Protein AF-0000000065972929 (afdb_homodimer)

Nearest PDB structures (foldseek):
  2orw-assembly1_B-2  TM=9.946E-01  e=1.375E-33  Thermotoga maritima
  2orw-assembly1_A-2  TM=9.968E-01  e=3.233E-33  Thermotoga maritima
  2qq0-assembly1_B-2  TM=9.928E-01  e=6.328E-33  Thermotoga maritima
  2qq0-assembly1_A-2  TM=9.884E-01  e=3.290E-32  Thermotoga maritima
  2ja1-assembly1_A  TM=9.148E-01  e=8.211E-18  Bacillus cereus

Sequence (368 aa):
MSGKLTVITGPMYSGKTTELLSFVEIYKLGKKKVAVFKPKIDSRYHSTMIVSHSGNGVEAHVIERPEEMRKYIEEDTRGVFIDEVQFFNPSLFEVVKDLLDRGIDVFCAGLDLTHKQNPFETTALLLSLADTVIKKKAVCHRCGEYNATLTLKVAGGEEEIDVGGQEKYIAVCRDCYNTLKKRVMSGKLTVITGPMYSGKTTELLSFVEIYKLGKKKVAVFKPKIDSRYHSTMIVSHSGNGVEAHVIERPEEMRKYIEEDTRGVFIDEVQFFNPSLFEVVKDLLDRGIDVFCAGLDLTHKQNPFETTALLLSLADTVIKKKAVCHRCGEYNATLTLKVAGGEEEIDVGGQEKYIAVCRDCYNTLKKRV

pLDDT: mean 91.62, std 12.17, range [46.47, 98.94]

Secondary structure (DSSP, 8-state):
----EEEEEESTTS-HHHHHHHHHHHHHHTT-EEEEEEE--TTS---SEEE-TTS-EEE-EEESSGGGGGGG--TTEEEEEE--GGGS-TTHHHHHHHHHHTT-EEEEEEESB-TTSPBPHHHHHHHHH-SEEEE--B--TTT--S-B-EEEE-SS-S-S-----TTTEEEE-HHHHHHHHHH-/----EEEEEESTTSSHHHHHHHHHHHHHHTT-EEEEEEE--TTS---SEEE-TTS-EEE-EEESSGGGGGGG--TTEEEEEE--GGGS-TTHHHHHHHHHHTT-EEEEEEESB-TTSPBPHHHHHHHHH-SEEEE--B--TTT--S-B-EEEE-SS-S-S-----TTTEEEE-HHHHHHHHHH-

Solvent-accessible surface area (backbone atoms only — not comparable to full-atom values): 19437 Å² total; per-residue (Å²): 114,51,30,51,37,37,34,31,30,27,26,60,82,26,50,43,64,44,55,52,49,51,52,52,50,52,39,48,74,68,69,43,44,67,45,38,35,32,55,64,54,90,89,49,82,80,60,48,52,48,57,30,93,85,64,61,58,45,74,26,49,71,36,76,52,62,74,59,51,61,81,68,58,57,92,72,44,44,35,39,37,34,41,51,40,45,74,36,58,59,65,37,51,58,51,50,53,52,40,21,70,73,34,20,28,36,39,37,19,26,41,21,51,34,54,84,69,42,60,25,64,31,32,19,48,44,58,34,69,31,63,38,68,46,68,36,50,14,55,10,72,80,82,64,46,83,58,5,62,36,30,39,69,78,46,81,78,87,62,76,83,67,94,73,52,75,82,26,36,45,24,22,22,65,55,56,44,59,56,50,52,73,69,100,115,53,31,51,36,37,34,31,29,26,24,62,84,27,49,44,65,42,54,51,49,52,52,53,49,55,38,48,76,68,70,42,42,68,44,39,36,32,56,65,55,92,87,50,82,80,60,46,51,48,58,28,94,84,66,61,62,45,75,27,49,71,37,74,53,62,74,61,52,63,81,69,57,57,92,73,42,43,36,39,36,34,42,50,40,43,74,36,57,59,65,37,52,59,50,51,53,51,40,20,70,70,33,21,27,37,38,37,18,27,42,20,51,34,55,84,70,44,61,27,65,32,31,19,50,42,58,34,70,32,63,38,66,45,67,36,50,12,56,10,73,80,83,63,46,83,59,5,61,36,32,40,69,77,45,80,78,86,62,76,81,66,93,73,52,74,83,26,38,45,25,22,22,66,56,57,44,60,56,51,55,73,71,100

Organism: Thermotoga maritima (strain ATCC 43589 / DSM 3109 / JCM 10099 / NBRC 100826 / MSB8) (NCBI:txid243274)

Foldseek 3Di:
DFAAEEEEEFDPPQQLLVVLVVVVVVCVVVVAAEAEEEEDDPPDDPQLWSAGPVGDTDGHHYYHALVCVVVVADLRHAEYEYEAQLNYDLCNLVSVVVNRRSNHYYYYYHYQAFLVRHGRNSSVSSVVVHPHYHYTFHQAPPPRDRAFGHKHFDDDDPDRDDDDDPVTITTHHPVVSVVVVVVD/DFAAEEEEEFDPPQQLLVVLVVVVVVCVVVVAAEAEEEEDDPPDDPQLWSAGPVGDTDGHHYYHALVCVVVVDDLRHAEYEYEAQLNYDLCNLVVVVVNRRSNHYYYYYHYQAFLVRHGRNSSVSSVVVHPHYHYTFHQAPPPRDRAFGHKHFDDDDPDRDDDDDPVTITTHHPVVSVVVVVVD

Structure (mmCIF, N/CA/C/O backbone):
data_AF-0000000065972929-model_v1
#
loop_
_entity.id
_entity.type
_entity.pdbx_description
1 polymer 'Thymidine kinase'
#
loop_
_atom_site.group_PDB
_atom_site.id
_atom_site.type_symbol
_atom_site.label_atom_id
_atom_site.label_alt_id
_atom_site.label_comp_id
_atom_site.label_asym_id
_atom_site.label_entity_id
_atom_site.label_seq_id
_atom_site.pdbx_PDB_ins_code
_atom_site.Cartn_x
_atom_site.Cartn_y
_atom_site.Cartn_z
_atom_site.occupancy
_atom_site.B_iso_or_equiv
_atom_site.auth_seq_id
_atom_site.auth_comp_id
_atom_site.auth_asym_id
_atom_site.auth_atom_id
_atom_site.pdbx_PDB_model_num
ATOM 1 N N . MET A 1 1 ? 10.656 17.891 13.367 1 88.25 1 MET A N 1
ATOM 2 C CA . MET A 1 1 ? 10.461 16.453 13.141 1 88.25 1 MET A CA 1
ATOM 3 C C . MET A 1 1 ? 9.258 16.203 12.242 1 88.25 1 MET A C 1
ATOM 5 O O . MET A 1 1 ? 8.195 16.781 12.445 1 88.25 1 MET A O 1
ATOM 9 N N . SER A 1 2 ? 9.422 15.484 11.188 1 95.31 2 SER A N 1
ATOM 10 C CA . SER A 1 2 ? 8.367 15.211 10.211 1 95.31 2 SER A CA 1
ATOM 11 C C . SER A 1 2 ? 7.312 14.273 10.789 1 95.31 2 SER A C 1
ATOM 13 O O . SER A 1 2 ? 7.57 13.562 11.766 1 95.31 2 SER A O 1
ATOM 15 N N . GLY A 1 3 ? 6.098 14.414 10.336 1 97.81 3 GLY A N 1
ATOM 16 C CA . GLY A 1 3 ? 5.027 13.516 10.742 1 97.81 3 GLY A CA 1
ATOM 17 C C . GLY A 1 3 ? 5.137 12.141 10.117 1 97.81 3 GLY A C 1
ATOM 18 O O . GLY A 1 3 ? 6.016 11.891 9.289 1 97.81 3 GLY A O 1
ATOM 19 N N . LYS A 1 4 ? 4.262 11.25 10.641 1 98.25 4 LYS A N 1
ATOM 20 C CA . LYS A 1 4 ? 4.184 9.898 10.102 1 98.25 4 LYS A CA 1
ATOM 21 C C . LYS A 1 4 ? 2.801 9.609 9.523 1 98.25 4 LYS A C 1
ATOM 23 O O . LYS A 1 4 ? 1.795 10.109 10.031 1 98.25 4 LYS A O 1
ATOM 28 N N . LEU A 1 5 ? 2.836 8.805 8.477 1 98.81 5 LEU A N 1
ATOM 29 C CA . LEU A 1 5 ? 1.59 8.414 7.82 1 98.81 5 LEU A CA 1
ATOM 30 C C . LEU A 1 5 ? 1.244 6.965 8.125 1 98.81 5 LEU A C 1
ATOM 32 O O . LEU A 1 5 ? 2.051 6.062 7.875 1 98.81 5 LEU A O 1
ATOM 36 N N . THR A 1 6 ? 0.093 6.746 8.672 1 98.88 6 THR A N 1
ATOM 37 C CA . THR A 1 6 ? -0.504 5.426 8.82 1 98.88 6 THR A CA 1
ATOM 38 C C . THR A 1 6 ? -1.731 5.281 7.93 1 98.88 6 THR A C 1
ATOM 40 O O . THR A 1 6 ? -2.637 6.117 7.969 1 98.88 6 THR A O 1
ATOM 43 N N . VAL A 1 7 ? -1.739 4.25 7.102 1 98.94 7 VAL A N 1
ATOM 44 C CA . VAL A 1 7 ? -2.891 3.996 6.242 1 98.94 7 VAL A CA 1
ATOM 45 C C . VAL A 1 7 ? -3.559 2.684 6.645 1 98.94 7 VAL A C 1
ATOM 47 O O . VAL A 1 7 ? -2.912 1.633 6.676 1 98.94 7 VAL A O 1
ATOM 50 N N . ILE A 1 8 ? -4.82 2.766 6.996 1 98.81 8 ILE A N 1
ATOM 51 C CA . ILE A 1 8 ? -5.676 1.634 7.336 1 98.81 8 ILE A CA 1
ATOM 52 C C . ILE A 1 8 ? -6.57 1.29 6.148 1 98.81 8 ILE A C 1
ATOM 54 O O . ILE A 1 8 ? -7.379 2.115 5.715 1 98.81 8 ILE A O 1
ATOM 58 N N . THR A 1 9 ? -6.395 0.102 5.621 1 98.75 9 THR A N 1
ATOM 59 C CA . THR A 1 9 ? -7.16 -0.214 4.422 1 98.75 9 THR A CA 1
ATOM 60 C C . THR A 1 9 ? -7.695 -1.643 4.48 1 98.75 9 THR A C 1
ATOM 62 O O . THR A 1 9 ? -7.336 -2.408 5.379 1 98.75 9 THR A O 1
ATOM 65 N N . GLY A 1 10 ? -8.633 -1.975 3.594 1 98.38 10 GLY A N 1
ATOM 66 C CA . GLY A 1 10 ? -9.32 -3.252 3.525 1 98.38 10 GLY A CA 1
ATOM 67 C C . GLY A 1 10 ? -10.703 -3.148 2.908 1 98.38 10 GLY A C 1
ATOM 68 O O . GLY A 1 10 ? -11.102 -2.084 2.428 1 98.38 10 GLY A O 1
ATOM 69 N N . PRO A 1 11 ? -11.375 -4.285 2.879 1 98.19 11 PRO A N 1
ATOM 70 C CA . PRO A 1 11 ? -12.727 -4.293 2.301 1 98.19 11 PRO A CA 1
ATOM 71 C C . PRO A 1 11 ? -13.758 -3.615 3.201 1 98.19 11 PRO A C 1
ATOM 73 O O . PRO A 1 11 ? -13.43 -3.201 4.316 1 98.19 11 PRO A O 1
ATOM 76 N N . MET A 1 12 ? -14.953 -3.461 2.627 1 95 12 MET A N 1
ATOM 77 C CA . MET A 1 12 ? -16.062 -3.012 3.471 1 95 12 MET A CA 1
ATOM 78 C C . MET A 1 12 ? -16.266 -3.953 4.652 1 95 12 MET A C 1
ATOM 80 O O . MET A 1 12 ? -15.969 -5.145 4.559 1 95 12 MET A O 1
ATOM 84 N N . TYR A 1 13 ? -16.672 -3.33 5.816 1 94.81 13 TYR A N 1
ATOM 85 C CA . TYR A 1 13 ? -17.062 -4.055 7.023 1 94.81 13 TYR A CA 1
ATOM 86 C C . TYR A 1 13 ? -15.836 -4.609 7.742 1 94.81 13 TYR A C 1
ATOM 88 O O . TYR A 1 13 ? -15.953 -5.512 8.578 1 94.81 13 TYR A O 1
ATOM 96 N N . SER A 1 14 ? -14.672 -4.125 7.438 1 97.19 14 SER A N 1
ATOM 97 C CA . SER A 1 14 ? -13.445 -4.641 8.047 1 97.19 14 SER A CA 1
ATOM 98 C C . SER A 1 14 ? -13.055 -3.826 9.273 1 97.19 14 SER A C 1
ATOM 100 O O . SER A 1 14 ? -12.023 -4.098 9.898 1 97.19 14 SER A O 1
ATOM 102 N N . GLY A 1 15 ? -13.789 -2.773 9.625 1 94.25 15 GLY A N 1
ATOM 103 C CA . GLY A 1 15 ? -13.531 -2.012 10.836 1 94.25 15 GLY A CA 1
ATOM 104 C C . GLY A 1 15 ? -12.508 -0.905 10.641 1 94.25 15 GLY A C 1
ATOM 105 O O . GLY A 1 15 ? -11.875 -0.465 11.602 1 94.25 15 GLY A O 1
ATOM 106 N N . LYS A 1 16 ? -12.297 -0.434 9.453 1 95 16 LYS A N 1
ATOM 107 C CA . LYS A 1 16 ? -11.328 0.621 9.164 1 95 16 LYS A CA 1
ATOM 108 C C . LYS A 1 16 ? -11.648 1.895 9.938 1 95 16 LYS A C 1
ATOM 110 O O . LYS A 1 16 ? -10.773 2.482 10.57 1 95 16 LYS A O 1
ATOM 115 N N . THR A 1 17 ? -12.953 2.285 9.852 1 92.25 17 THR A N 1
ATOM 116 C CA . THR A 1 17 ? -13.367 3.51 10.523 1 92.25 17 THR A CA 1
ATOM 117 C C . THR A 1 17 ? -13.211 3.377 12.039 1 92.25 17 THR A C 1
ATOM 119 O O . THR A 1 17 ? -12.727 4.297 12.703 1 92.25 17 THR A O 1
ATOM 122 N N . THR A 1 18 ? -13.523 2.232 12.578 1 92.25 18 THR A N 1
ATOM 123 C CA . THR A 1 18 ? -13.383 1.984 14.008 1 92.25 18 THR A CA 1
ATOM 124 C C . THR A 1 18 ? -11.922 2.1 14.438 1 92.25 18 THR A C 1
ATOM 126 O O . THR A 1 18 ? -11.617 2.719 15.453 1 92.25 18 THR A O 1
ATOM 129 N N . GLU A 1 19 ? -11.047 1.514 13.625 1 95.12 19 GLU A N 1
ATOM 130 C CA . GLU A 1 19 ? -9.625 1.593 13.922 1 95.12 19 GLU A CA 1
ATOM 131 C C . GLU A 1 19 ? -9.125 3.033 13.852 1 95.12 19 GLU A C 1
ATOM 133 O O . GLU A 1 19 ? -8.352 3.469 14.711 1 95.12 19 GLU A O 1
ATOM 138 N N . LEU A 1 20 ? -9.578 3.746 12.867 1 96.19 20 LEU A N 1
ATOM 139 C CA . LEU A 1 20 ? -9.219 5.152 12.742 1 96.19 20 LEU A CA 1
ATOM 140 C C . LEU A 1 20 ? -9.641 5.938 13.977 1 96.19 20 LEU A C 1
ATOM 142 O O . LEU A 1 20 ? -8.852 6.719 14.523 1 96.19 20 LEU A O 1
ATOM 146 N N . LEU A 1 21 ? -10.828 5.711 14.461 1 93.5 21 LEU A N 1
ATOM 147 C CA . LEU A 1 21 ? -11.383 6.426 15.602 1 93.5 21 LEU A CA 1
ATOM 148 C C . LEU A 1 21 ? -10.625 6.09 16.875 1 93.5 21 LEU A C 1
ATOM 150 O O . LEU A 1 21 ? -10.469 6.938 17.766 1 93.5 21 LEU A O 1
ATOM 154 N N . SER A 1 22 ? -10.133 4.867 16.938 1 95.38 22 SER A N 1
ATOM 155 C CA . SER A 1 22 ? -9.336 4.5 18.109 1 95.38 22 SER A CA 1
ATOM 156 C C . SER A 1 22 ? -8.07 5.348 18.203 1 95.38 22 SER A C 1
ATOM 158 O O . SER A 1 22 ? -7.641 5.715 19.297 1 95.38 22 SER A O 1
ATOM 160 N N . PHE A 1 23 ? -7.488 5.656 17.062 1 96.69 23 PHE A N 1
ATOM 161 C CA . PHE A 1 23 ? -6.316 6.523 17.062 1 96.69 23 PHE A CA 1
ATOM 162 C C . PHE A 1 23 ? -6.691 7.949 17.453 1 96.69 23 PHE A C 1
ATOM 164 O O . PHE A 1 23 ? -5.945 8.625 18.172 1 96.69 23 PHE A O 1
ATOM 171 N N . VAL A 1 24 ? -7.863 8.398 16.984 1 94.75 24 VAL A N 1
ATOM 172 C CA . VAL A 1 24 ? -8.328 9.719 17.375 1 94.75 24 VAL A CA 1
ATOM 173 C C . VAL A 1 24 ? -8.438 9.805 18.906 1 94.75 24 VAL A C 1
ATOM 175 O O . VAL A 1 24 ? -7.98 10.773 19.516 1 94.75 24 VAL A O 1
ATOM 178 N N . GLU A 1 25 ? -8.945 8.789 19.469 1 93 25 GLU A N 1
ATOM 179 C CA . GLU A 1 25 ? -9.141 8.75 20.906 1 93 25 GLU A CA 1
ATOM 180 C C . GLU A 1 25 ? -7.809 8.805 21.656 1 93 25 GLU A C 1
ATOM 182 O O . GLU A 1 25 ? -7.68 9.516 22.656 1 93 25 GLU A O 1
ATOM 187 N N . ILE A 1 26 ? -6.875 8.102 21.203 1 95.44 26 ILE A N 1
ATOM 188 C CA . ILE A 1 26 ? -5.566 8.047 21.844 1 95.44 26 ILE A CA 1
ATOM 189 C C . ILE A 1 26 ? -4.914 9.43 21.797 1 95.44 26 ILE A C 1
ATOM 191 O O . ILE A 1 26 ? -4.309 9.875 22.781 1 95.44 26 ILE A O 1
ATOM 195 N N . TYR A 1 27 ? -5.066 10.109 20.688 1 95.56 27 TYR A N 1
ATOM 196 C CA . TYR A 1 27 ? -4.492 11.445 20.562 1 95.56 27 TYR A CA 1
ATOM 197 C C . TYR A 1 27 ? -5.195 12.438 21.484 1 95.56 27 TYR A C 1
ATOM 199 O O . TYR A 1 27 ? -4.543 13.266 22.109 1 95.56 27 TYR A O 1
ATOM 207 N N . LYS A 1 28 ? -6.438 12.336 21.578 1 91.25 28 LYS A N 1
ATOM 208 C CA . LYS A 1 28 ? -7.199 13.211 22.469 1 91.25 28 LYS A CA 1
ATOM 209 C C . LYS A 1 28 ? -6.848 12.953 23.938 1 91.25 28 LYS A C 1
ATOM 211 O O . LYS A 1 28 ? -6.719 13.891 24.719 1 91.25 28 LYS A O 1
ATOM 216 N N . LEU A 1 29 ? -6.672 11.672 24.281 1 93.69 29 LEU A N 1
ATOM 217 C CA . LEU A 1 29 ? -6.25 11.312 25.641 1 93.69 29 LEU A CA 1
ATOM 218 C C . LEU A 1 29 ? -4.898 11.938 25.969 1 93.69 29 LEU A C 1
ATOM 220 O O . LEU A 1 29 ? -4.641 12.305 27.109 1 93.69 29 LEU A O 1
ATOM 224 N N . GLY A 1 30 ? -4.121 12.086 24.984 1 95.19 30 GLY A N 1
ATOM 225 C CA . GLY A 1 30 ? -2.82 12.719 25.141 1 95.19 30 GLY A CA 1
ATOM 226 C C . GLY A 1 30 ? -2.881 14.234 25.047 1 95.19 30 GLY A C 1
ATOM 227 O O . GLY A 1 30 ? -1.845 14.898 25 1 95.19 30 GLY A O 1
ATOM 228 N N . LYS A 1 31 ? -4.074 14.758 24.891 1 94.44 31 LYS A N 1
ATOM 229 C CA . LYS A 1 31 ? -4.332 16.188 24.844 1 94.44 31 LYS A CA 1
ATOM 230 C C . LYS A 1 31 ? -3.707 16.812 23.609 1 94.44 31 LYS A C 1
ATOM 232 O O . LYS A 1 31 ? -3.195 17.938 23.656 1 94.44 31 LYS A O 1
ATOM 237 N N . LYS A 1 32 ? -3.637 16.047 22.562 1 95.44 32 LYS A N 1
ATOM 238 C CA . LYS A 1 32 ? -3.17 16.562 21.281 1 95.44 32 LYS A CA 1
ATOM 239 C C . LYS A 1 32 ? -4.332 17.125 20.453 1 95.44 32 LYS A C 1
ATOM 241 O O . LYS A 1 32 ? -5.41 16.531 20.422 1 95.44 32 LYS A O 1
ATOM 246 N N . LYS A 1 33 ? -4.078 18.266 19.906 1 95.19 33 LYS A N 1
ATOM 247 C CA . LYS A 1 33 ? -5.078 18.812 18.984 1 95.19 33 LYS A CA 1
ATOM 248 C C . LYS A 1 33 ? -5.148 18 17.703 1 95.19 33 LYS A C 1
ATOM 250 O O . LYS A 1 33 ? -4.121 17.703 17.094 1 95.19 33 LYS A O 1
ATOM 255 N N . VAL A 1 34 ? -6.434 17.641 17.297 1 96.38 34 VAL A N 1
ATOM 256 C CA . VAL A 1 34 ? -6.594 16.797 16.125 1 96.38 34 VAL A CA 1
ATOM 257 C C . VAL A 1 34 ? -7.656 17.406 15.203 1 96.38 34 VAL A C 1
ATOM 259 O O . VAL A 1 34 ? -8.469 18.219 15.633 1 96.38 34 VAL A O 1
ATOM 262 N N . ALA A 1 35 ? -7.605 17.109 13.922 1 95.94 35 ALA A N 1
ATOM 263 C CA . ALA A 1 35 ? -8.633 17.391 12.93 1 95.94 35 ALA A CA 1
ATOM 264 C C . ALA A 1 35 ? -9.047 16.125 12.188 1 95.94 35 ALA A C 1
ATOM 266 O O . ALA A 1 35 ? -8.195 15.32 11.797 1 95.94 35 ALA A O 1
ATOM 267 N N . VAL A 1 36 ? -10.359 15.945 12.055 1 95.75 36 VAL A N 1
ATOM 268 C CA . VAL A 1 36 ? -10.906 14.758 11.414 1 95.75 36 VAL A CA 1
ATOM 269 C C . VAL A 1 36 ? -11.695 15.156 10.164 1 95.75 36 VAL A C 1
ATOM 271 O O . VAL A 1 36 ? -12.477 16.109 10.195 1 95.75 36 VAL A O 1
ATOM 274 N N . PHE A 1 37 ? -11.438 14.391 9.055 1 95.69 37 PHE A N 1
ATOM 275 C CA . PHE A 1 37 ? -12.055 14.758 7.785 1 95.69 37 PHE A CA 1
ATOM 276 C C . PHE A 1 37 ? -12.727 13.555 7.137 1 95.69 37 PHE A C 1
ATOM 278 O O . PHE A 1 37 ? -12.281 12.414 7.328 1 95.69 37 PHE A O 1
ATOM 285 N N . LYS A 1 38 ? -13.727 13.805 6.344 1 94.19 38 LYS A N 1
ATOM 286 C CA . LYS A 1 38 ? -14.352 12.844 5.438 1 94.19 38 LYS A CA 1
ATOM 287 C C . LYS A 1 38 ? -14.852 13.531 4.172 1 94.19 38 LYS A C 1
ATOM 289 O O . LYS A 1 38 ? -15.125 14.734 4.176 1 94.19 38 LYS A O 1
ATOM 294 N N . PRO A 1 39 ? -14.906 12.812 3.062 1 94.25 39 PRO A N 1
ATOM 295 C CA . PRO A 1 39 ? -15.344 13.438 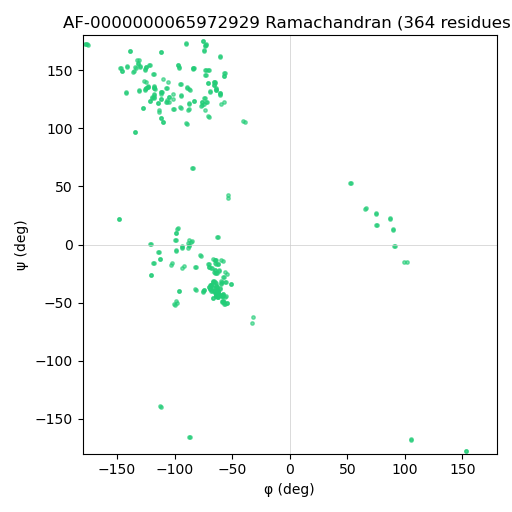1.812 1 94.25 39 PRO A CA 1
ATOM 296 C C . PRO A 1 39 ? -16.844 13.719 1.781 1 94.25 39 PRO A C 1
ATOM 298 O O . PRO A 1 39 ? -17.625 13.016 2.436 1 94.25 39 PRO A O 1
ATOM 301 N N . LYS A 1 40 ? -17.188 14.773 1.044 1 89 40 LYS A N 1
ATOM 302 C CA . LYS A 1 40 ? -18.578 15 0.715 1 89 40 LYS A CA 1
ATOM 303 C C . LYS A 1 40 ? -19.094 13.969 -0.284 1 89 40 LYS A C 1
ATOM 305 O O . LYS A 1 40 ? -18.562 13.852 -1.392 1 89 40 LYS A O 1
ATOM 310 N N . ILE A 1 41 ? -19.938 13.141 0.243 1 82.12 41 ILE A N 1
ATOM 311 C CA . ILE A 1 41 ? -20.484 12.109 -0.631 1 82.12 41 ILE A CA 1
ATOM 312 C C . ILE A 1 41 ? -21.984 12.344 -0.839 1 82.12 41 ILE A C 1
ATOM 314 O O . ILE A 1 41 ? -22.688 12.727 0.095 1 82.12 41 ILE A O 1
ATOM 318 N N . ASP A 1 42 ? -22.516 12.656 -2.084 1 62.34 42 ASP A N 1
ATOM 319 C CA . ASP A 1 42 ? -23.875 13.055 -2.459 1 62.34 42 ASP A CA 1
ATOM 320 C C . ASP A 1 42 ? -24.906 12.391 -1.559 1 62.34 42 ASP A C 1
ATOM 322 O O . ASP A 1 42 ? -25.875 13.031 -1.131 1 62.34 42 ASP A O 1
ATOM 326 N N . SER A 1 43 ? -25.172 11.094 -1.532 1 54.25 43 SER A N 1
ATOM 327 C CA . SER A 1 43 ? -26.391 10.461 -1.048 1 54.25 43 SER A CA 1
ATOM 328 C C . SER A 1 43 ? -26.312 10.164 0.445 1 54.25 43 SER A C 1
ATOM 330 O O . SER A 1 43 ? -27.203 9.547 1.014 1 54.25 43 SER A O 1
ATOM 332 N N . ARG A 1 44 ? -25.203 10.453 1.021 1 53.03 44 ARG A N 1
ATOM 333 C CA . ARG A 1 44 ? -25.203 10.094 2.436 1 53.03 44 ARG A CA 1
ATOM 334 C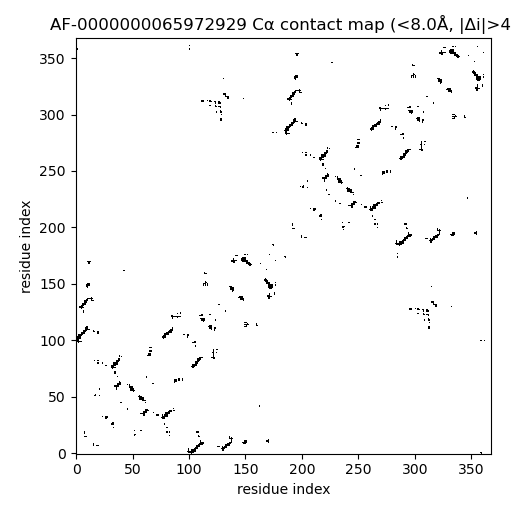 C . ARG A 1 44 ? -25.438 11.328 3.311 1 53.03 44 ARG A C 1
ATOM 336 O O . ARG A 1 44 ? -25.125 12.445 2.904 1 53.03 44 ARG A O 1
ATOM 343 N N . TYR A 1 45 ? -26.406 11.148 4.203 1 51.03 45 TYR A N 1
ATOM 344 C CA . TYR A 1 45 ? -26.641 12.148 5.234 1 51.03 45 TYR A CA 1
ATOM 345 C C . TYR A 1 45 ? -25.328 12.695 5.785 1 51.03 45 TYR A C 1
ATOM 347 O O . TYR A 1 45 ? -24.391 11.938 6.02 1 51.03 45 TYR A O 1
ATOM 355 N N . HIS A 1 46 ? -25.031 13.914 5.391 1 54.06 46 HIS A N 1
ATOM 356 C CA . HIS A 1 46 ? -23.844 14.695 5.707 1 54.06 46 HIS A CA 1
ATOM 357 C C . HIS A 1 46 ? -23.625 14.773 7.215 1 54.06 46 HIS A C 1
ATOM 359 O O . HIS A 1 46 ? -23.938 15.789 7.84 1 54.06 46 HIS A O 1
ATOM 365 N N . SER A 1 47 ? -23.875 13.664 7.848 1 57.97 47 SER A N 1
ATOM 366 C CA . SER A 1 47 ? -23.547 13.82 9.258 1 57.97 47 SER A CA 1
ATOM 367 C C . SER A 1 47 ? -22.078 14.18 9.453 1 57.97 47 SER A C 1
ATOM 369 O O . SER A 1 47 ? -21.219 13.703 8.703 1 57.97 47 SER A O 1
ATOM 371 N N . THR A 1 48 ? -21.859 15.32 10.086 1 62.97 48 THR A N 1
ATOM 372 C CA . THR A 1 48 ? -20.562 15.836 10.484 1 62.97 48 THR A CA 1
ATOM 373 C C . THR A 1 48 ? -19.891 14.906 11.484 1 62.97 48 THR A C 1
ATOM 375 O O . THR A 1 48 ? -18.906 15.281 12.125 1 62.97 48 THR A O 1
ATOM 378 N N . MET A 1 49 ? -20.609 13.711 11.68 1 65.94 49 MET A N 1
ATOM 379 C CA . MET A 1 49 ? -20.016 12.852 12.695 1 65.94 49 MET A CA 1
ATOM 380 C C . MET A 1 49 ? -19.438 11.586 12.062 1 65.94 49 MET A C 1
ATOM 382 O O . MET A 1 49 ? -20.016 11.047 11.109 1 65.94 49 MET A O 1
ATOM 386 N N . ILE A 1 50 ? -18.297 11.383 12.414 1 69.25 50 ILE A N 1
ATOM 387 C C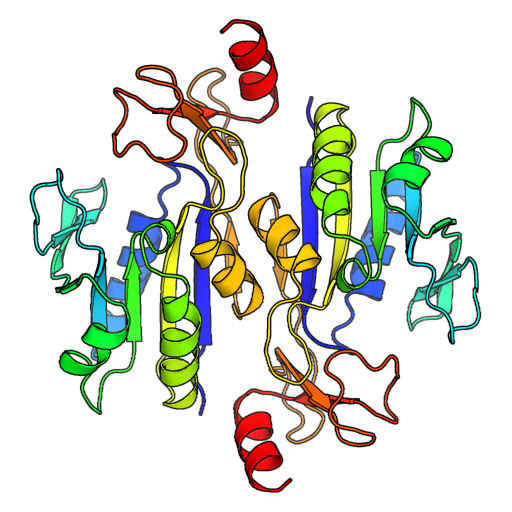A . ILE A 1 50 ? -17.797 10.039 12.195 1 69.25 50 ILE A CA 1
ATOM 388 C C . ILE A 1 50 ? -18.094 9.164 13.414 1 69.25 50 ILE A C 1
ATOM 390 O O . ILE A 1 50 ? -17.734 9.516 14.539 1 69.25 50 ILE A O 1
ATOM 394 N N . VAL A 1 51 ? -19.078 8.328 13.289 1 61.03 51 VAL A N 1
ATOM 395 C CA . VAL A 1 51 ? -19.484 7.465 14.391 1 61.03 51 VAL A CA 1
ATOM 396 C C . VAL A 1 51 ? -19 6.035 14.133 1 61.03 51 VAL A C 1
ATOM 398 O O . VAL A 1 51 ? -19.047 5.555 13 1 61.03 51 VAL A O 1
ATOM 401 N N . SER A 1 52 ? -18.188 5.57 15.188 1 56.03 52 SER A N 1
ATOM 402 C CA . SER A 1 52 ? -17.859 4.152 15.086 1 56.03 52 SER A CA 1
ATOM 403 C C . SER A 1 52 ? -19.109 3.289 15.117 1 56.03 52 SER A C 1
ATOM 405 O O . SER A 1 52 ? -20.203 3.771 15.438 1 56.03 52 SER A O 1
ATOM 407 N N . HIS A 1 53 ? -18.953 2.107 14.664 1 51.81 53 HIS A N 1
ATOM 408 C CA . HIS A 1 53 ? -20.062 1.17 14.742 1 51.81 53 HIS A CA 1
ATOM 409 C C . HIS A 1 53 ? -20.578 1.035 16.172 1 51.81 53 HIS A C 1
ATOM 411 O O . HIS A 1 53 ? -21.75 0.707 16.391 1 51.81 53 HIS A O 1
ATOM 417 N N . SER A 1 54 ? -19.625 1.336 17.094 1 50.69 54 SER A N 1
ATOM 418 C CA . SER A 1 54 ? -20 1.171 18.484 1 50.69 54 SER A CA 1
ATOM 419 C C . SER A 1 54 ? -20.656 2.434 19.031 1 50.69 54 SER A C 1
ATOM 421 O O . SER A 1 54 ? -21 2.496 20.219 1 50.69 54 SER A O 1
ATOM 423 N N . GLY A 1 55 ? -20.906 3.451 18.328 1 54.66 55 GLY A N 1
ATOM 424 C CA . GLY A 1 55 ? -21.688 4.598 18.75 1 54.66 55 GLY A CA 1
ATOM 425 C C . GLY A 1 55 ? -20.844 5.77 19.203 1 54.66 55 GLY A C 1
ATOM 426 O O . GLY A 1 55 ? -21.375 6.844 19.5 1 54.66 55 GLY A O 1
ATOM 427 N N . ASN A 1 56 ? -19.531 5.578 19.484 1 58.59 56 ASN A N 1
ATOM 428 C CA . ASN A 1 56 ? -18.688 6.723 19.812 1 58.59 56 ASN A CA 1
ATOM 429 C C . ASN A 1 56 ? -18.375 7.57 18.594 1 58.59 56 ASN A C 1
ATOM 431 O O . ASN A 1 56 ? -18.047 7.039 17.531 1 58.59 56 ASN A O 1
ATOM 435 N N . GLY A 1 57 ? -18.844 8.875 18.547 1 67.06 57 GLY A N 1
ATOM 436 C CA . GLY A 1 57 ? -18.688 9.68 17.344 1 67.06 57 GLY A CA 1
ATOM 437 C C . GLY A 1 57 ? -17.828 10.906 17.547 1 67.06 57 GLY A C 1
ATOM 438 O O . GLY A 1 57 ? -17.594 11.328 18.688 1 67.06 57 GLY A O 1
ATOM 439 N N . VAL A 1 58 ? -16.953 11.117 16.672 1 80.62 58 VAL A N 1
ATOM 440 C CA . VAL A 1 58 ? -16.141 12.328 16.641 1 80.62 58 VAL A CA 1
ATOM 441 C C . VAL A 1 58 ? -16.609 13.242 15.508 1 80.62 58 VAL A C 1
ATOM 443 O O . VAL A 1 58 ? -17.062 12.766 14.469 1 80.62 58 VAL A O 1
ATOM 446 N N . GLU A 1 59 ? -16.625 14.508 15.836 1 85.62 59 GLU A N 1
ATOM 447 C CA . GLU A 1 59 ? -16.969 15.469 14.789 1 85.62 59 GLU A CA 1
ATOM 448 C C . GLU A 1 59 ? -15.93 15.469 13.68 1 85.62 59 GLU A C 1
ATOM 450 O O . GLU A 1 59 ? -14.727 15.422 13.953 1 85.62 59 GLU A O 1
ATOM 455 N N . ALA A 1 60 ? -16.422 15.414 12.453 1 91.5 60 ALA A N 1
ATOM 456 C CA . ALA A 1 60 ? -15.555 15.438 11.281 1 91.5 60 ALA A CA 1
ATOM 457 C C . ALA A 1 60 ? -15.945 16.562 10.328 1 91.5 60 ALA A C 1
ATOM 459 O O . ALA A 1 60 ? -17.125 16.875 10.18 1 91.5 60 ALA A O 1
ATOM 460 N N . HIS A 1 61 ? -14.953 17.188 9.789 1 92.25 61 HIS A N 1
ATOM 461 C CA . HIS A 1 61 ? -15.195 18.141 8.711 1 92.25 61 HIS A CA 1
ATOM 462 C C . HIS A 1 61 ? -15.477 17.422 7.395 1 92.25 61 HIS A C 1
ATOM 464 O O . HIS A 1 61 ? -14.688 16.562 6.969 1 92.25 61 HIS A O 1
ATOM 470 N N . VAL A 1 62 ? -16.625 17.703 6.828 1 92.38 62 VAL A N 1
ATOM 471 C CA . VAL A 1 62 ? -16.953 17.172 5.508 1 92.38 62 VAL A CA 1
ATOM 472 C C . VAL A 1 62 ? -16.438 18.109 4.426 1 92.38 62 VAL A C 1
ATOM 474 O O . VAL A 1 62 ? -16.828 19.281 4.371 1 92.38 62 VAL A O 1
ATOM 477 N N . ILE A 1 63 ? -15.562 17.578 3.566 1 93.25 63 ILE A N 1
ATOM 478 C CA . ILE A 1 63 ? -14.953 18.453 2.57 1 93.25 63 ILE A CA 1
ATOM 479 C C . ILE A 1 63 ? -15.062 17.812 1.188 1 93.25 63 ILE A C 1
ATOM 481 O O . ILE A 1 63 ? -15.211 16.594 1.074 1 93.25 63 ILE A O 1
ATOM 485 N N . GLU A 1 64 ? -14.969 18.641 0.118 1 92.88 64 GLU A N 1
ATOM 486 C CA . GLU A 1 64 ? -15.039 18.156 -1.26 1 92.88 64 GLU A CA 1
ATOM 487 C C . GLU A 1 64 ? -13.648 18 -1.858 1 92.88 64 GLU A C 1
ATOM 489 O O . GLU A 1 64 ? -13.336 16.953 -2.449 1 92.88 64 GLU A O 1
ATOM 494 N N . ARG A 1 65 ? -12.914 19.047 -1.662 1 96.38 65 ARG A N 1
ATOM 495 C CA . ARG A 1 65 ? -11.547 19.031 -2.18 1 96.38 65 ARG A CA 1
ATOM 496 C C . ARG A 1 65 ? -10.531 18.891 -1.049 1 96.38 65 ARG A C 1
ATOM 498 O O . ARG A 1 65 ? -10.664 19.547 -0.009 1 96.38 65 ARG A O 1
ATOM 505 N N . PRO A 1 66 ? -9.469 17.953 -1.221 1 98.12 66 PRO A N 1
ATOM 506 C CA . PRO A 1 66 ? -8.461 17.75 -0.174 1 98.12 66 PRO A CA 1
ATOM 507 C C . PRO A 1 66 ? -7.832 19.047 0.315 1 98.12 66 PRO A C 1
ATOM 509 O O . PRO A 1 66 ? -7.566 19.203 1.51 1 98.12 66 PRO A O 1
ATOM 512 N N . GLU A 1 67 ? -7.672 20 -0.554 1 97.31 67 GLU A N 1
ATOM 513 C CA . GLU A 1 67 ? -6.977 21.234 -0.22 1 97.31 67 GLU A CA 1
ATOM 514 C C . GLU A 1 67 ? -7.75 22.047 0.818 1 97.31 67 GLU A C 1
ATOM 516 O O . GLU A 1 67 ? -7.184 22.906 1.49 1 97.31 67 GLU A O 1
ATOM 521 N N . GLU A 1 68 ? -9.062 21.828 0.912 1 96.56 68 GLU A N 1
ATOM 522 C CA . GLU A 1 68 ? -9.898 22.531 1.872 1 96.56 68 GLU A CA 1
ATOM 523 C C . GLU A 1 68 ? -9.484 22.219 3.307 1 96.56 68 GLU A C 1
ATOM 525 O O . GLU A 1 68 ? -9.844 22.938 4.238 1 96.56 68 GLU A O 1
ATOM 530 N N . MET A 1 69 ? -8.727 21.156 3.504 1 96.75 69 MET A N 1
ATOM 531 C CA . MET A 1 69 ? -8.297 20.75 4.84 1 96.75 69 MET A CA 1
ATOM 532 C C . MET A 1 69 ? -7.488 21.844 5.512 1 96.75 69 MET A C 1
ATOM 534 O O . MET A 1 69 ? -7.547 22.016 6.73 1 96.75 69 MET A O 1
ATOM 538 N N . ARG A 1 70 ? -6.758 22.562 4.719 1 95 70 ARG A N 1
ATOM 539 C CA . ARG A 1 70 ? -5.848 23.594 5.23 1 95 70 ARG A CA 1
ATOM 540 C C . ARG A 1 70 ? -6.598 24.625 6.059 1 95 70 ARG A C 1
ATOM 542 O O . ARG A 1 70 ? -6.055 25.172 7.02 1 95 70 ARG A O 1
ATOM 549 N N . LYS A 1 71 ? -7.887 24.797 5.73 1 95 71 LYS A N 1
ATOM 550 C CA . LYS A 1 71 ? -8.719 25.797 6.406 1 95 71 LYS A CA 1
ATOM 551 C C . LYS A 1 71 ? -9 25.391 7.848 1 95 71 LYS A C 1
ATOM 553 O O . LYS A 1 71 ? -9.32 26.234 8.688 1 95 71 LYS A O 1
ATOM 558 N N . TYR A 1 72 ? -8.82 24.109 8.094 1 94.75 72 TYR A N 1
ATOM 559 C CA . TYR A 1 72 ? -9.281 23.609 9.383 1 94.75 72 TYR A CA 1
ATOM 560 C C . TYR A 1 72 ? -8.102 23.156 10.242 1 94.75 72 TYR A C 1
ATOM 562 O O . TYR A 1 72 ? -8.289 22.75 11.398 1 94.75 72 TYR A O 1
ATOM 570 N N . ILE A 1 73 ? -6.953 23.156 9.695 1 95.88 73 ILE A N 1
ATOM 571 C CA . ILE A 1 73 ? -5.762 22.688 10.406 1 95.88 73 ILE A CA 1
ATOM 572 C C . ILE A 1 73 ? -5.051 23.891 11.031 1 95.88 73 ILE A C 1
ATOM 574 O O . ILE A 1 73 ? -4.547 24.766 10.328 1 95.88 73 ILE A O 1
ATOM 578 N N . GLU A 1 74 ? -4.953 23.906 12.289 1 94.56 74 GLU A N 1
ATOM 579 C CA . GLU A 1 74 ? -4.312 24.984 13.031 1 94.56 74 GLU A CA 1
ATOM 580 C C . GLU A 1 74 ? -2.826 24.719 13.234 1 94.56 74 GLU A C 1
ATOM 582 O O . GLU A 1 74 ? -2.357 23.594 12.984 1 94.56 74 GLU A O 1
ATOM 587 N N . GLU A 1 75 ? -2.094 25.656 13.758 1 93.75 75 GLU A N 1
ATOM 588 C CA . GLU A 1 75 ? -0.646 25.578 13.914 1 93.75 75 GLU A CA 1
ATOM 589 C C . GLU A 1 75 ? -0.263 24.5 14.93 1 93.75 75 GLU A C 1
ATOM 591 O O . GLU A 1 75 ? 0.779 23.859 14.797 1 93.75 75 GLU A O 1
ATOM 596 N N . ASP A 1 76 ? -1.15 24.328 15.898 1 95.81 76 ASP A N 1
ATOM 597 C CA . ASP A 1 76 ? -0.792 23.406 16.969 1 95.81 76 ASP A CA 1
ATOM 598 C C . ASP A 1 76 ? -1.433 22.047 16.75 1 95.81 76 ASP A C 1
ATOM 600 O O . ASP A 1 76 ? -1.41 21.188 17.641 1 95.81 76 ASP A O 1
ATOM 604 N N . THR A 1 77 ? -2.02 21.828 15.578 1 97.06 77 THR A N 1
ATOM 605 C CA . THR A 1 77 ? -2.543 20.5 15.242 1 97.06 77 THR A CA 1
ATOM 606 C C . THR A 1 77 ? -1.416 19.484 15.164 1 97.06 77 THR A C 1
ATOM 608 O O . THR A 1 77 ? -0.374 19.734 14.562 1 97.06 77 THR A O 1
ATOM 611 N N . ARG A 1 78 ? -1.699 18.328 15.812 1 97 78 ARG A N 1
ATOM 612 C CA . ARG A 1 78 ? -0.645 17.328 15.859 1 97 78 ARG A CA 1
ATOM 613 C C . ARG A 1 78 ? -1.077 16.047 15.148 1 97 78 ARG A C 1
ATOM 615 O O . ARG A 1 78 ? -0.246 15.188 14.836 1 97 78 ARG A O 1
ATOM 622 N N . GLY A 1 79 ? -2.361 15.898 14.898 1 98.06 79 GLY A N 1
ATOM 623 C CA . GLY A 1 79 ? -2.883 14.727 14.211 1 98.06 79 GLY A CA 1
ATOM 624 C C . GLY A 1 79 ? -4.023 15.047 13.266 1 98.06 79 GLY A C 1
ATOM 625 O O . GLY A 1 79 ? -4.922 15.82 13.609 1 98.06 79 GLY A O 1
ATOM 626 N N . VAL A 1 80 ? -3.943 14.578 12.078 1 98.44 80 VAL A N 1
ATOM 627 C CA . VAL A 1 80 ? -5.012 14.695 11.094 1 98.44 80 VAL A CA 1
ATOM 628 C C . VAL A 1 80 ? -5.508 13.305 10.695 1 98.44 80 VAL A C 1
ATOM 630 O O . VAL A 1 80 ? -4.711 12.43 10.367 1 98.44 80 VAL A O 1
ATOM 633 N N . PHE A 1 81 ? -6.793 13.117 10.75 1 98.31 81 PHE A N 1
ATOM 634 C CA . PHE A 1 81 ? -7.441 11.844 10.484 1 98.31 81 PHE A CA 1
ATOM 635 C C . PHE A 1 81 ? -8.414 11.961 9.312 1 98.31 81 PHE A C 1
ATOM 637 O O . PHE A 1 81 ? -9.281 12.836 9.312 1 98.31 81 PHE A O 1
ATOM 644 N N . ILE A 1 82 ? -8.242 11.094 8.336 1 97.88 82 ILE A N 1
ATOM 645 C CA . ILE A 1 82 ? -9.031 11.211 7.117 1 97.88 82 ILE A CA 1
ATOM 646 C C . ILE A 1 82 ? -9.711 9.875 6.812 1 97.88 82 ILE A C 1
ATOM 648 O O . ILE A 1 82 ? -9.047 8.867 6.57 1 97.88 82 ILE A O 1
ATOM 652 N N . ASP A 1 83 ? -11.047 9.883 6.812 1 96 83 ASP A N 1
ATOM 653 C CA . ASP A 1 83 ? -11.828 8.68 6.527 1 96 83 ASP A CA 1
ATOM 654 C C . ASP A 1 83 ? -12.266 8.641 5.062 1 96 83 ASP A C 1
ATOM 656 O O . ASP A 1 83 ? -12.344 9.688 4.41 1 96 83 ASP A O 1
ATOM 660 N N . GLU A 1 84 ? -12.516 7.453 4.52 1 95.56 84 GLU A N 1
ATOM 661 C CA . GLU A 1 84 ? -13 7.195 3.168 1 95.56 84 GLU A CA 1
ATOM 662 C C . GLU A 1 84 ? -12.133 7.891 2.125 1 95.56 84 GLU A C 1
ATOM 664 O O . GLU A 1 84 ? -12.641 8.586 1.247 1 95.56 84 GLU A O 1
ATOM 669 N N . VAL A 1 85 ? -10.859 7.652 2.188 1 97.94 85 VAL A N 1
ATOM 670 C CA . VAL A 1 85 ? -9.906 8.383 1.352 1 97.94 85 VAL A CA 1
ATOM 671 C C . VAL A 1 85 ? -10.102 7.992 -0.112 1 97.94 85 VAL A C 1
ATOM 673 O O . VAL A 1 85 ? -9.719 8.742 -1.016 1 97.94 85 VAL A O 1
ATOM 676 N N . GLN A 1 86 ? -10.758 6.797 -0.376 1 97.62 86 GLN A N 1
ATOM 677 C CA . GLN A 1 86 ? -10.93 6.316 -1.744 1 97.62 86 GLN A CA 1
ATOM 678 C C . GLN A 1 86 ? -11.812 7.266 -2.553 1 97.62 86 GLN A C 1
ATOM 680 O O . GLN A 1 86 ? -11.797 7.238 -3.785 1 97.62 86 GLN A O 1
ATOM 685 N N . PHE A 1 87 ? -12.539 8.133 -1.873 1 96.06 87 PHE A N 1
ATOM 686 C CA . PHE A 1 87 ? -13.484 9.008 -2.566 1 96.06 87 PHE A CA 1
ATOM 687 C C . PHE A 1 87 ? -12.883 10.391 -2.781 1 96.06 87 PHE A C 1
ATOM 689 O O . PHE A 1 87 ? -13.5 11.258 -3.402 1 96.06 87 PHE A O 1
ATOM 696 N N . PHE A 1 88 ? -11.727 10.641 -2.262 1 97.31 88 PHE A N 1
ATOM 697 C CA . PHE A 1 88 ? -11.047 11.906 -2.5 1 97.31 88 PHE A CA 1
ATOM 698 C C . PHE A 1 88 ? -10.281 11.867 -3.816 1 97.31 88 PHE A C 1
ATOM 700 O O . PHE A 1 88 ? -9.852 10.805 -4.258 1 97.31 88 PHE A O 1
ATOM 707 N N . ASN A 1 89 ? -10.141 13.031 -4.391 1 97.62 89 ASN A N 1
ATOM 708 C CA . ASN A 1 89 ? -9.242 13.219 -5.523 1 97.62 89 ASN A CA 1
ATOM 709 C C . ASN A 1 89 ? -7.816 12.797 -5.184 1 97.62 89 ASN A C 1
ATOM 711 O O . ASN A 1 89 ? -7.363 12.977 -4.055 1 97.62 89 ASN A O 1
ATOM 715 N N . PRO A 1 90 ? -7.09 12.289 -6.207 1 98.19 90 PRO A N 1
ATOM 716 C CA . PRO A 1 90 ? -5.711 11.859 -5.973 1 98.19 90 PRO A CA 1
ATOM 717 C C . PRO A 1 90 ? -4.82 12.992 -5.461 1 98.19 90 PRO A C 1
ATOM 719 O O . PRO A 1 90 ? -3.73 12.734 -4.945 1 98.19 90 PRO A O 1
ATOM 722 N N . SER A 1 91 ? -5.301 14.234 -5.555 1 98.31 91 SER A N 1
ATOM 723 C CA . SER A 1 91 ? -4.547 15.367 -5.035 1 98.31 91 SER A CA 1
ATOM 724 C C . SER A 1 91 ? -4.395 15.281 -3.52 1 98.31 91 SER A C 1
ATOM 726 O O . SER A 1 91 ? -3.58 16 -2.932 1 98.31 91 SER A O 1
ATOM 728 N N . LEU A 1 92 ? -5.152 14.398 -2.873 1 98.69 92 LEU A N 1
ATOM 729 C CA . LEU A 1 92 ? -4.984 14.141 -1.445 1 98.69 92 LEU A CA 1
ATOM 730 C C . LEU A 1 92 ? -3.551 13.734 -1.133 1 98.69 92 LEU A C 1
ATOM 732 O O . LEU A 1 92 ? -3.021 14.07 -0.071 1 98.69 92 LEU A O 1
ATOM 736 N N . PHE A 1 93 ? -2.945 13.086 -2.043 1 98.75 93 PHE A N 1
ATOM 737 C CA . PHE A 1 93 ? -1.568 12.633 -1.9 1 98.75 93 PHE A CA 1
ATOM 738 C C . PHE A 1 93 ? -0.644 13.789 -1.55 1 98.75 93 PHE A C 1
ATOM 740 O O . PHE A 1 93 ? 0.09 13.727 -0.561 1 98.75 93 PHE A O 1
ATOM 747 N N . GLU A 1 94 ? -0.729 14.828 -2.277 1 98.38 94 GLU A N 1
ATOM 748 C CA . GLU A 1 94 ? 0.134 15.984 -2.066 1 98.38 94 GLU A CA 1
ATOM 749 C C . GLU A 1 94 ? -0.222 16.703 -0.771 1 98.38 94 GLU A C 1
ATOM 751 O O . GLU A 1 94 ? 0.657 17.234 -0.089 1 98.38 94 GLU A O 1
ATOM 756 N N . VAL A 1 95 ? -1.449 16.766 -0.453 1 98.56 95 VAL A N 1
ATOM 757 C CA . VAL A 1 95 ? -1.89 17.406 0.78 1 98.56 95 VAL A CA 1
ATOM 758 C C . VAL A 1 95 ? -1.312 16.672 1.985 1 98.56 95 VAL A C 1
ATOM 760 O O . VAL A 1 95 ? -0.78 17.297 2.906 1 98.56 95 VAL A O 1
ATOM 763 N N . VAL A 1 96 ? -1.395 15.336 1.914 1 98.69 96 VAL A N 1
ATOM 764 C CA . VAL A 1 96 ? -0.872 14.523 3.004 1 98.69 96 VAL A CA 1
ATOM 765 C C . VAL A 1 96 ? 0.639 14.719 3.117 1 98.69 96 VAL A C 1
ATOM 767 O O . VAL A 1 96 ? 1.169 14.891 4.219 1 98.69 96 VAL A O 1
ATOM 770 N N . LYS A 1 97 ? 1.286 14.703 2.016 1 97.88 97 LYS A N 1
ATOM 771 C CA . LYS A 1 97 ? 2.73 14.914 2.004 1 97.88 97 LYS A CA 1
ATOM 772 C C . LYS A 1 97 ? 3.098 16.234 2.674 1 97.88 97 LYS A C 1
ATOM 774 O O . LYS A 1 97 ? 4.031 16.281 3.479 1 97.88 97 LYS A O 1
ATOM 779 N N . ASP A 1 98 ? 2.381 17.281 2.361 1 97.25 98 ASP A N 1
ATOM 780 C CA . ASP A 1 98 ? 2.613 18.594 2.941 1 97.25 98 ASP A CA 1
ATOM 781 C C . ASP A 1 98 ? 2.406 18.578 4.453 1 97.25 98 ASP A C 1
ATOM 783 O O . ASP A 1 98 ? 3.191 19.172 5.199 1 97.25 98 ASP A O 1
ATOM 787 N N . LEU A 1 99 ? 1.399 17.922 4.906 1 98.25 99 LEU A N 1
ATOM 788 C CA . LEU A 1 99 ? 1.121 17.828 6.332 1 98.25 99 LEU A CA 1
ATOM 789 C C . LEU A 1 99 ? 2.258 17.109 7.066 1 98.25 99 LEU A C 1
ATOM 791 O O . LEU A 1 99 ? 2.67 17.547 8.141 1 98.25 99 LEU A O 1
ATOM 795 N N . LEU A 1 100 ? 2.754 16.094 6.434 1 98.25 100 LEU A N 1
ATOM 796 C CA . LEU A 1 100 ? 3.871 15.367 7.027 1 98.25 100 LEU A CA 1
ATOM 797 C C . LEU A 1 100 ? 5.098 16.266 7.152 1 98.25 100 LEU A C 1
ATOM 799 O O . LEU A 1 100 ? 5.789 16.234 8.172 1 98.25 100 LEU A O 1
ATOM 803 N N . ASP A 1 101 ? 5.332 17.031 6.16 1 96.38 101 ASP A N 1
ATOM 804 C CA . ASP A 1 101 ? 6.477 17.938 6.164 1 96.38 101 ASP A CA 1
ATOM 805 C C . ASP A 1 101 ? 6.344 18.969 7.27 1 96.38 101 ASP A C 1
ATOM 807 O O . ASP A 1 101 ? 7.348 19.484 7.766 1 96.38 101 ASP A O 1
ATOM 811 N N . ARG A 1 102 ? 5.137 19.234 7.691 1 95.88 102 ARG A N 1
ATOM 812 C CA . ARG A 1 102 ? 4.871 20.219 8.734 1 95.88 102 ARG A CA 1
ATOM 813 C C . ARG A 1 102 ? 4.949 19.578 10.117 1 95.88 102 ARG A C 1
ATOM 815 O O . ARG A 1 102 ? 4.68 20.234 11.125 1 95.88 102 ARG A O 1
ATOM 822 N N . GLY A 1 103 ? 5.207 18.266 10.133 1 97 103 GLY A N 1
ATOM 823 C CA . GLY A 1 103 ? 5.379 17.578 11.406 1 97 103 GLY A CA 1
ATOM 824 C C . GLY A 1 103 ? 4.078 17.031 11.969 1 97 103 GLY A C 1
ATOM 825 O O . GLY A 1 103 ? 4.008 16.688 13.148 1 97 103 GLY A O 1
ATOM 826 N N . ILE A 1 104 ? 3.057 17 11.172 1 98.38 104 ILE A N 1
ATOM 827 C CA . ILE A 1 104 ? 1.747 16.516 11.609 1 98.38 104 ILE A CA 1
ATOM 828 C C . ILE A 1 104 ? 1.596 15.039 11.258 1 98.38 104 ILE A C 1
ATOM 830 O O . ILE A 1 104 ? 1.861 14.633 10.117 1 98.38 104 ILE A O 1
ATOM 834 N N . ASP A 1 105 ? 1.213 14.203 12.234 1 98.69 105 ASP A N 1
ATOM 835 C CA . ASP A 1 105 ? 0.889 12.812 11.945 1 98.69 105 ASP A CA 1
ATOM 836 C C . ASP A 1 105 ? -0.428 12.695 11.188 1 98.69 105 ASP A C 1
ATOM 838 O O . ASP A 1 105 ? -1.381 13.43 11.469 1 98.69 105 ASP A O 1
ATOM 842 N N . VAL A 1 106 ? -0.432 11.844 10.258 1 98.88 106 VAL A N 1
ATOM 843 C CA . VAL A 1 106 ? -1.637 11.672 9.453 1 98.88 106 VAL A CA 1
ATOM 844 C C . VAL A 1 106 ? -2.074 10.203 9.484 1 98.88 106 VAL A C 1
ATOM 846 O O . VAL A 1 106 ? -1.244 9.305 9.383 1 98.88 106 VAL A O 1
ATOM 849 N N . PHE A 1 107 ? -3.352 9.992 9.68 1 98.88 107 PHE A N 1
ATOM 850 C CA . PHE A 1 107 ? -3.99 8.68 9.625 1 98.88 107 PHE A CA 1
ATOM 851 C C . PHE A 1 107 ? -5.09 8.656 8.562 1 98.88 107 PHE A C 1
ATOM 853 O O . PHE A 1 107 ? -5.988 9.5 8.578 1 98.88 107 PHE A O 1
ATOM 860 N N . CYS A 1 108 ? -4.961 7.746 7.668 1 98.81 108 CYS A N 1
ATOM 861 C CA . CYS A 1 108 ? -5.941 7.609 6.598 1 98.81 108 CYS A CA 1
ATOM 862 C C . CYS A 1 108 ? -6.625 6.246 6.652 1 98.81 108 CYS A C 1
ATOM 864 O O . CYS A 1 108 ? -5.965 5.227 6.863 1 98.81 108 CYS A O 1
ATOM 866 N N . ALA A 1 109 ? -7.906 6.25 6.492 1 98.25 109 ALA A N 1
ATOM 867 C CA . ALA A 1 109 ? -8.672 5.012 6.359 1 98.25 109 ALA A CA 1
ATOM 868 C C . ALA A 1 109 ? -9.469 5 5.059 1 98.25 109 ALA A C 1
ATOM 870 O O . ALA A 1 109 ? -10.031 6.023 4.656 1 98.25 109 ALA A O 1
ATOM 871 N N . GLY A 1 110 ? -9.445 3.877 4.371 1 97.56 110 GLY A N 1
ATOM 872 C CA . GLY A 1 110 ? -10.227 3.785 3.15 1 97.56 110 GLY A CA 1
ATOM 873 C C . GLY A 1 110 ? -10.195 2.406 2.52 1 97.56 110 GLY A C 1
ATOM 874 O O . GLY A 1 110 ? -9.414 1.548 2.936 1 97.56 110 GLY A O 1
ATOM 875 N N . LEU A 1 111 ? -11.031 2.252 1.499 1 98.12 111 LEU A N 1
ATOM 876 C CA . LEU A 1 111 ? -11.07 1.015 0.729 1 98.12 111 LEU A CA 1
ATOM 877 C C . LEU A 1 111 ? -9.844 0.89 -0.163 1 98.12 111 LEU A C 1
ATOM 879 O O . LEU A 1 111 ? -9.336 1.892 -0.672 1 98.12 111 LEU A O 1
ATOM 883 N N . ASP A 1 112 ? -9.383 -0.337 -0.35 1 98.5 112 ASP A N 1
ATOM 884 C CA . ASP A 1 112 ? -8.227 -0.551 -1.211 1 98.5 112 ASP A CA 1
ATOM 885 C C . ASP A 1 112 ? -8.656 -0.943 -2.623 1 98.5 112 ASP A C 1
ATOM 887 O O . ASP A 1 112 ? -8.102 -0.449 -3.605 1 98.5 112 ASP A O 1
ATOM 891 N N . LEU A 1 113 ? -9.695 -1.778 -2.746 1 98.5 113 LEU A N 1
ATOM 892 C CA . LEU A 1 113 ? -10.141 -2.283 -4.039 1 98.5 113 LEU A CA 1
ATOM 893 C C . LEU A 1 113 ? -11.625 -1.999 -4.25 1 98.5 113 LEU A C 1
ATOM 895 O O . LEU A 1 113 ? -12.398 -1.978 -3.291 1 98.5 113 LEU A O 1
ATOM 899 N N . THR A 1 114 ? -12.023 -1.833 -5.562 1 97.5 114 THR A N 1
ATOM 900 C CA . THR A 1 114 ? -13.43 -1.812 -5.922 1 97.5 114 THR A CA 1
ATOM 901 C C . THR A 1 114 ? -14.016 -3.221 -5.898 1 97.5 114 THR A C 1
ATOM 903 O O . THR A 1 114 ? -13.289 -4.199 -5.738 1 97.5 114 THR A O 1
ATOM 906 N N . HIS A 1 115 ? -15.352 -3.279 -6.113 1 96.06 115 HIS A N 1
ATOM 907 C CA . HIS A 1 115 ? -16.016 -4.582 -6.156 1 96.06 115 HIS A CA 1
ATOM 908 C C . HIS A 1 115 ? -15.531 -5.398 -7.352 1 96.06 115 HIS A C 1
ATOM 910 O O . HIS A 1 115 ? -15.734 -6.617 -7.398 1 96.06 115 HIS A O 1
ATOM 916 N N . LYS A 1 116 ? -14.844 -4.793 -8.281 1 95.88 116 LYS A N 1
ATOM 917 C CA . LYS A 1 116 ? -14.281 -5.473 -9.445 1 95.88 116 LYS A CA 1
ATOM 918 C C . LYS A 1 116 ? -12.797 -5.781 -9.242 1 95.88 116 LYS A C 1
ATOM 920 O O . LYS A 1 116 ? -12.102 -6.145 -10.188 1 95.88 116 LYS A O 1
ATOM 925 N N . GLN A 1 117 ? -12.266 -5.469 -8.031 1 96.75 117 GLN A N 1
ATOM 926 C CA . GLN A 1 117 ? -10.898 -5.762 -7.609 1 96.75 117 GLN A CA 1
ATOM 927 C C . GLN A 1 117 ? -9.906 -4.82 -8.281 1 96.75 117 GLN A C 1
ATOM 929 O O . GLN A 1 117 ? -8.773 -5.211 -8.57 1 96.75 117 GLN A O 1
ATOM 934 N N . ASN A 1 118 ? -10.367 -3.664 -8.617 1 97.44 118 ASN A N 1
ATOM 935 C CA . ASN A 1 118 ? -9.469 -2.623 -9.102 1 97.44 118 ASN A CA 1
ATOM 936 C C . ASN A 1 118 ? -9.039 -1.686 -7.973 1 97.44 118 ASN A C 1
ATOM 938 O O . ASN A 1 118 ? -9.867 -1.289 -7.145 1 97.44 118 ASN A O 1
ATOM 942 N N . PRO A 1 119 ? -7.77 -1.323 -7.949 1 98.5 119 PRO A N 1
ATOM 943 C CA . PRO A 1 119 ? -7.293 -0.426 -6.891 1 98.5 119 PRO A CA 1
ATOM 944 C C . PRO A 1 119 ? -7.918 0.965 -6.973 1 98.5 119 PRO A C 1
ATOM 946 O O . PRO A 1 119 ? -8.102 1.501 -8.07 1 98.5 119 PRO A O 1
ATOM 949 N N . PHE A 1 120 ? -8.312 1.518 -5.82 1 98.44 120 PHE A N 1
ATOM 950 C CA . PHE A 1 120 ? -8.609 2.943 -5.754 1 98.44 120 PHE A CA 1
ATOM 951 C C . PHE A 1 120 ? -7.328 3.768 -5.832 1 98.44 120 PHE A C 1
ATOM 953 O O . PHE A 1 120 ? -6.434 3.615 -5 1 98.44 120 PHE A O 1
ATOM 960 N N . GLU A 1 121 ? -7.324 4.574 -6.773 1 98.25 121 GLU A N 1
ATOM 961 C CA . GLU A 1 121 ? -6.098 5.293 -7.094 1 98.25 121 GLU A CA 1
ATOM 962 C C . GLU A 1 121 ? -5.578 6.062 -5.883 1 98.25 121 GLU A C 1
ATOM 964 O O . GLU A 1 121 ? -4.406 5.941 -5.516 1 98.25 121 GLU A O 1
ATOM 969 N N . THR A 1 122 ? -6.438 6.863 -5.254 1 98.69 122 THR A N 1
ATOM 970 C CA . THR A 1 122 ? -6.027 7.688 -4.125 1 98.69 122 THR A CA 1
ATOM 971 C C . THR A 1 122 ? -5.484 6.82 -2.99 1 98.69 122 THR A C 1
ATOM 973 O O . THR A 1 122 ? -4.434 7.121 -2.422 1 98.69 122 THR A O 1
ATOM 976 N N . THR A 1 123 ? -6.152 5.746 -2.721 1 98.81 123 THR A N 1
ATOM 977 C CA . THR A 1 123 ? -5.699 4.84 -1.671 1 98.81 123 THR A CA 1
ATOM 978 C C . THR A 1 123 ? -4.348 4.23 -2.027 1 98.81 123 THR A C 1
ATOM 980 O O . THR A 1 123 ? -3.443 4.18 -1.191 1 98.81 123 THR A O 1
ATOM 983 N N . ALA A 1 124 ? -4.211 3.812 -3.258 1 98.81 124 ALA A N 1
ATOM 984 C CA . ALA A 1 124 ? -2.967 3.199 -3.719 1 98.81 124 ALA A CA 1
ATOM 985 C C . ALA A 1 124 ? -1.787 4.148 -3.543 1 98.81 124 ALA A C 1
ATOM 987 O O . ALA A 1 124 ? -0.717 3.744 -3.082 1 98.81 124 ALA A O 1
ATOM 988 N N . LEU A 1 125 ? -1.985 5.352 -3.896 1 98.75 125 LEU A N 1
ATOM 989 C CA . LEU A 1 125 ? -0.934 6.355 -3.77 1 98.75 125 LEU A CA 1
ATOM 990 C C . LEU A 1 125 ? -0.535 6.547 -2.311 1 98.75 125 LEU A C 1
ATOM 992 O O . LEU A 1 125 ? 0.654 6.598 -1.989 1 98.75 125 LEU A O 1
ATOM 996 N N . LEU A 1 126 ? -1.506 6.598 -1.479 1 98.88 126 LEU A N 1
ATOM 997 C CA . LEU A 1 126 ? -1.239 6.809 -0.06 1 98.88 126 LEU A CA 1
ATOM 998 C C . LEU A 1 126 ? -0.539 5.598 0.548 1 98.88 126 LEU A C 1
ATOM 1000 O O . LEU A 1 126 ? 0.304 5.746 1.437 1 98.88 126 LEU A O 1
ATOM 1004 N N . LEU A 1 127 ? -0.881 4.41 0.071 1 98.88 127 LEU A N 1
ATOM 1005 C CA . LEU A 1 127 ? -0.223 3.195 0.542 1 98.88 127 LEU A CA 1
ATOM 1006 C C . LEU A 1 127 ? 1.273 3.238 0.247 1 98.88 127 LEU A C 1
ATOM 1008 O O . LEU A 1 127 ? 2.084 2.793 1.062 1 98.88 127 LEU A O 1
ATOM 1012 N N . SER A 1 128 ? 1.618 3.754 -0.832 1 98.69 128 SER A N 1
ATOM 1013 C CA . SER A 1 128 ? 3.023 3.867 -1.21 1 98.69 128 SER A CA 1
ATOM 1014 C C . SER A 1 128 ? 3.768 4.828 -0.288 1 98.69 128 SER A C 1
ATOM 1016 O O . SER A 1 128 ? 4.906 4.562 0.103 1 98.69 128 SER A O 1
ATOM 1018 N N . LEU A 1 129 ? 3.135 5.844 0.112 1 98.56 129 LEU A N 1
ATOM 1019 C CA . LEU A 1 129 ? 3.736 6.906 0.913 1 98.56 129 LEU A CA 1
ATOM 1020 C C . LEU A 1 129 ? 3.777 6.516 2.387 1 98.56 129 LEU A C 1
ATOM 1022 O O . LEU A 1 129 ? 4.578 7.055 3.152 1 98.56 129 LEU A O 1
ATOM 1026 N N . ALA A 1 130 ? 2.99 5.582 2.801 1 98.75 130 ALA A N 1
ATOM 1027 C CA . ALA A 1 130 ? 2.721 5.27 4.203 1 98.75 130 ALA A CA 1
ATOM 1028 C C . ALA A 1 130 ? 3.979 4.762 4.902 1 98.75 130 ALA A C 1
ATOM 1030 O O . ALA A 1 130 ? 4.746 3.986 4.328 1 98.75 130 ALA A O 1
ATOM 1031 N N . ASP A 1 131 ? 4.148 5.227 6.137 1 98.06 131 ASP A N 1
ATOM 1032 C CA . ASP A 1 131 ? 5.125 4.617 7.035 1 98.06 131 ASP A CA 1
ATOM 1033 C C . ASP A 1 131 ? 4.629 3.273 7.562 1 98.06 131 ASP A C 1
ATOM 1035 O O . ASP A 1 131 ? 5.414 2.334 7.719 1 98.06 131 ASP A O 1
ATOM 1039 N N . THR A 1 132 ? 3.383 3.238 7.844 1 98.25 132 THR A N 1
ATOM 1040 C CA . THR A 1 132 ? 2.719 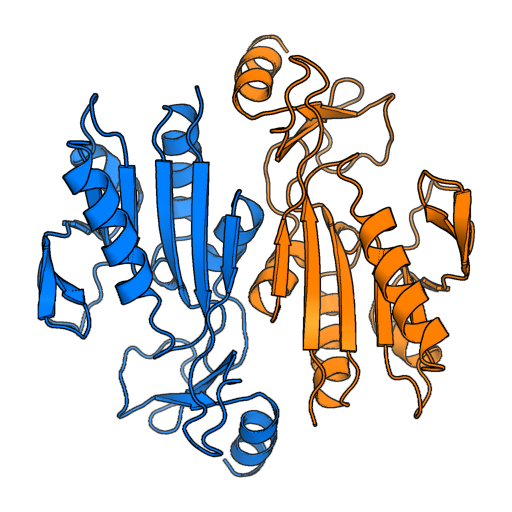2.051 8.367 1 98.25 132 THR A CA 1
ATOM 1041 C C . THR A 1 132 ? 1.439 1.759 7.59 1 98.25 132 THR A C 1
ATOM 1043 O O . THR A 1 132 ? 0.667 2.672 7.289 1 98.25 132 THR A O 1
ATOM 1046 N N . VAL A 1 133 ? 1.312 0.5 7.219 1 98.75 133 VAL A N 1
ATOM 1047 C CA . VAL A 1 133 ? 0.088 0.051 6.566 1 98.75 133 VAL A CA 1
ATOM 1048 C C . VAL A 1 133 ? -0.598 -1.009 7.426 1 98.75 133 VAL A C 1
ATOM 1050 O O . VAL A 1 133 ? 0.037 -1.975 7.855 1 98.75 133 VAL A O 1
ATOM 1053 N N . ILE A 1 134 ? -1.814 -0.792 7.715 1 98.5 134 ILE A N 1
ATOM 1054 C CA . ILE A 1 134 ? -2.648 -1.765 8.414 1 98.5 134 ILE A CA 1
ATOM 1055 C C . ILE A 1 134 ? -3.693 -2.33 7.453 1 98.5 134 ILE A C 1
ATOM 1057 O O . ILE A 1 134 ? -4.652 -1.644 7.094 1 98.5 134 ILE A O 1
ATOM 1061 N N . LYS A 1 135 ? -3.484 -3.539 7.035 1 98.69 135 LYS A N 1
ATOM 1062 C CA . LYS A 1 135 ? -4.449 -4.234 6.188 1 98.69 135 LYS A CA 1
ATOM 1063 C C . LYS A 1 135 ? -5.488 -4.969 7.031 1 98.69 135 LYS A C 1
ATOM 1065 O O . LYS A 1 135 ? -5.164 -5.938 7.719 1 98.69 135 LYS A O 1
ATOM 1070 N N . LYS A 1 136 ? -6.711 -4.543 6.902 1 98.31 136 LYS A N 1
ATOM 1071 C CA . LYS A 1 136 ? -7.789 -5.152 7.676 1 98.31 136 LYS A CA 1
ATOM 1072 C C . LYS A 1 136 ? -8.508 -6.227 6.863 1 98.31 136 LYS A C 1
ATOM 1074 O O . LYS A 1 136 ? -8.516 -6.18 5.633 1 98.31 136 LYS A O 1
ATOM 1079 N N . LYS A 1 137 ? -9.039 -7.152 7.566 1 98.38 137 LYS A N 1
ATOM 1080 C CA . LYS A 1 137 ? -9.883 -8.195 6.996 1 98.38 137 LYS A CA 1
ATOM 1081 C C . LYS A 1 137 ? -11.266 -8.195 7.637 1 98.38 137 LYS A C 1
ATOM 1083 O O . LYS A 1 137 ? -11.438 -7.715 8.758 1 98.38 137 LYS A O 1
ATOM 1088 N N .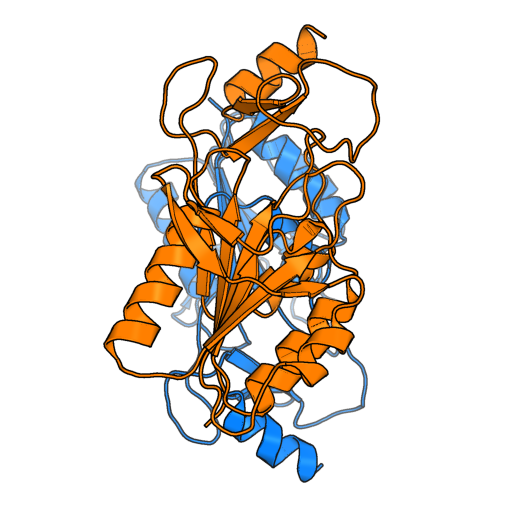 ALA A 1 138 ? -12.211 -8.664 6.922 1 97.94 138 ALA A N 1
ATOM 1089 C CA . ALA A 1 138 ? -13.562 -8.844 7.445 1 97.94 138 ALA A CA 1
ATOM 1090 C C . ALA A 1 138 ? -13.914 -10.328 7.559 1 97.94 138 ALA A C 1
ATOM 1092 O O . ALA A 1 138 ? -13.117 -11.188 7.164 1 97.94 138 ALA A O 1
ATOM 1093 N N . VAL A 1 139 ? -14.969 -10.602 8.281 1 98.06 139 VAL A N 1
ATOM 1094 C CA . VAL A 1 139 ? -15.539 -11.938 8.219 1 98.06 139 VAL A CA 1
ATOM 1095 C C . VAL A 1 139 ? -16.297 -12.125 6.898 1 98.06 139 VAL A C 1
ATOM 1097 O O . VAL A 1 139 ? -17.094 -11.273 6.512 1 98.06 139 VAL A O 1
ATOM 1100 N N . CYS A 1 140 ? -15.945 -13.148 6.199 1 98.06 140 CYS A N 1
ATOM 1101 C CA . CYS A 1 140 ? -16.609 -13.438 4.934 1 98.06 140 CYS A CA 1
ATOM 1102 C C . CYS A 1 140 ? -18.094 -13.68 5.141 1 98.06 140 CYS A C 1
ATOM 1104 O O . CYS A 1 140 ? -18.484 -14.547 5.93 1 98.06 140 CYS A O 1
ATOM 1106 N N . HIS A 1 141 ? -18.891 -13 4.387 1 97.19 141 HIS A N 1
ATOM 1107 C CA . HIS A 1 141 ? -20.328 -13.086 4.578 1 97.19 141 HIS A CA 1
ATOM 1108 C C . HIS A 1 141 ? -20.891 -14.375 3.988 1 97.19 141 HIS A C 1
ATOM 1110 O O . HIS A 1 141 ? -22.047 -14.734 4.238 1 97.19 141 HIS A O 1
ATOM 1116 N N . ARG A 1 142 ? -20.094 -15.07 3.271 1 96.38 142 ARG A N 1
ATOM 1117 C CA . ARG A 1 142 ? -20.547 -16.297 2.631 1 96.38 142 ARG A CA 1
ATOM 1118 C C . ARG A 1 142 ? -20.094 -17.531 3.426 1 96.38 142 ARG A C 1
ATOM 1120 O O . ARG A 1 142 ? -20.922 -18.328 3.854 1 96.38 142 ARG A O 1
ATOM 1127 N N . CYS A 1 143 ? -18.797 -17.609 3.74 1 97.69 143 CYS A N 1
ATOM 1128 C CA . CYS A 1 143 ? -18.312 -18.828 4.359 1 97.69 143 CYS A CA 1
ATOM 1129 C C . CYS A 1 143 ? -18.109 -18.656 5.859 1 97.69 143 CYS A C 1
ATOM 1131 O O . CYS A 1 143 ? -17.906 -19.625 6.586 1 97.69 143 CYS A O 1
ATOM 1133 N N . GLY A 1 144 ? -18.062 -17.406 6.336 1 97.81 144 GLY A N 1
ATOM 1134 C CA . GLY A 1 144 ? -18.016 -17.141 7.766 1 97.81 144 GLY A CA 1
ATOM 1135 C C . GLY A 1 144 ? -16.609 -17.062 8.312 1 97.81 144 GLY A C 1
ATOM 1136 O O . GLY A 1 144 ? -16.406 -16.812 9.5 1 97.81 144 GLY A O 1
ATOM 1137 N N . GLU A 1 145 ? -15.602 -17.25 7.555 1 97.44 145 GLU A N 1
ATOM 1138 C CA . GLU A 1 145 ? -14.203 -17.203 7.992 1 97.44 145 GLU A CA 1
ATOM 1139 C C . GLU A 1 145 ? -13.688 -15.766 8.031 1 97.44 145 GLU A C 1
ATOM 1141 O O . GLU A 1 145 ? -14.109 -14.93 7.23 1 97.44 145 GLU A O 1
ATOM 1146 N N . TYR A 1 146 ? -12.703 -15.555 8.945 1 97.44 146 TYR A N 1
ATOM 1147 C CA . TYR A 1 146 ? -12.086 -14.234 9.07 1 97.44 146 TYR A CA 1
ATOM 1148 C C . TYR A 1 146 ? -10.953 -14.07 8.062 1 97.44 146 TYR A C 1
ATOM 1150 O O . TYR A 1 146 ? -9.789 -13.953 8.438 1 97.44 146 TYR A O 1
ATOM 1158 N N . ASN A 1 147 ? -11.32 -14.055 6.762 1 97.12 147 ASN A N 1
ATOM 1159 C CA . ASN A 1 147 ? -10.312 -13.945 5.715 1 97.12 147 ASN A CA 1
ATOM 1160 C C . ASN A 1 147 ? -10.844 -13.188 4.5 1 97.12 147 ASN A C 1
ATOM 1162 O O . ASN A 1 147 ? -10.344 -13.359 3.389 1 97.12 147 ASN A O 1
ATOM 1166 N N . ALA A 1 148 ? -11.906 -12.367 4.699 1 98.19 148 ALA A N 1
ATOM 1167 C CA . ALA A 1 148 ? -12.453 -11.555 3.611 1 98.19 148 ALA A CA 1
ATOM 1168 C C . ALA A 1 148 ? -11.555 -10.352 3.326 1 98.19 148 ALA A C 1
ATOM 1170 O O . ALA A 1 148 ? -11.344 -9.516 4.203 1 98.19 148 ALA A O 1
ATOM 1171 N N . THR A 1 149 ? -11.078 -10.328 2.098 1 98.31 149 THR A N 1
ATOM 1172 C CA . THR A 1 149 ? -10.234 -9.211 1.676 1 98.31 149 THR A CA 1
ATOM 1173 C C . THR A 1 149 ? -10.852 -8.492 0.479 1 98.31 149 THR A C 1
ATOM 1175 O O . THR A 1 149 ? -10.273 -7.543 -0.045 1 98.31 149 THR A O 1
ATOM 1178 N N . LEU A 1 150 ? -12.039 -8.977 0.028 1 98.19 150 LEU A N 1
ATOM 1179 C CA . LEU A 1 150 ? -12.664 -8.406 -1.158 1 98.19 150 LEU A CA 1
ATOM 1180 C C . LEU A 1 150 ? -14.086 -7.949 -0.853 1 98.19 150 LEU A C 1
ATOM 1182 O O . LEU A 1 150 ? -14.719 -8.461 0.073 1 98.19 150 LEU A O 1
ATOM 1186 N N . THR A 1 151 ? -14.586 -6.93 -1.597 1 97 151 THR A N 1
ATOM 1187 C CA . THR A 1 151 ? -15.969 -6.465 -1.594 1 97 151 THR A CA 1
ATOM 1188 C C . THR A 1 151 ? -16.688 -6.926 -2.854 1 97 151 THR A C 1
ATOM 1190 O O . THR A 1 151 ? -16.188 -6.773 -3.965 1 97 151 THR A O 1
ATOM 1193 N N . LEU A 1 152 ? -17.812 -7.559 -2.658 1 96.25 152 LEU A N 1
ATOM 1194 C CA . LEU A 1 152 ? -18.609 -8.055 -3.773 1 96.25 152 LEU A CA 1
ATOM 1195 C C . LEU A 1 152 ? -19.922 -7.281 -3.881 1 96.25 152 LEU A C 1
ATOM 1197 O O . LEU A 1 152 ? -20.625 -7.082 -2.879 1 96.25 152 LEU A O 1
ATOM 1201 N N . LYS A 1 153 ? -20.219 -6.84 -5.059 1 94.69 153 LYS A N 1
ATOM 1202 C CA . LYS A 1 153 ? -21.516 -6.203 -5.312 1 94.69 153 LYS A CA 1
ATOM 1203 C C . LYS A 1 153 ? -22.594 -7.242 -5.582 1 94.69 153 LYS A C 1
ATOM 1205 O O . LYS A 1 153 ? -22.469 -8.055 -6.5 1 94.69 153 LYS A O 1
ATOM 1210 N N . VAL A 1 154 ? -23.641 -7.242 -4.844 1 93.19 154 VAL A N 1
ATOM 1211 C CA . VAL A 1 154 ? -24.656 -8.281 -4.953 1 93.19 154 VAL A CA 1
ATOM 1212 C C . VAL A 1 154 ? -25.953 -7.684 -5.492 1 93.19 154 VAL A C 1
ATOM 1214 O O . VAL A 1 154 ? -26.875 -8.414 -5.859 1 93.19 154 VAL A O 1
ATOM 1217 N N . ALA A 1 155 ? -26.062 -6.445 -5.523 1 89.44 155 ALA A N 1
ATOM 1218 C CA . ALA A 1 155 ? -27.234 -5.773 -6.066 1 89.44 155 ALA A CA 1
ATOM 1219 C C . ALA A 1 155 ? -26.859 -4.465 -6.754 1 89.44 155 ALA A C 1
ATOM 1221 O O . ALA A 1 155 ? -25.906 -3.795 -6.34 1 89.44 155 ALA A O 1
ATOM 1222 N N . GLY A 1 156 ? -27.609 -4.102 -7.75 1 82.88 156 GLY A N 1
ATOM 1223 C CA . GLY A 1 156 ? -27.375 -2.863 -8.477 1 82.88 156 GLY A CA 1
ATOM 1224 C C . GLY A 1 156 ? -26.75 -3.084 -9.844 1 82.88 156 GLY A C 1
ATOM 1225 O O . GLY A 1 156 ? -26.734 -4.207 -10.352 1 82.88 156 GLY A O 1
ATOM 1226 N N . GLY A 1 157 ? -26.281 -2.014 -10.445 1 82.88 157 GLY A N 1
ATOM 1227 C CA . GLY A 1 157 ? -25.75 -2.059 -11.797 1 82.88 157 GLY A CA 1
ATOM 1228 C C . GLY A 1 157 ? -24.266 -2.408 -11.828 1 82.88 157 GLY A C 1
ATOM 1229 O O . GLY A 1 157 ? -23.719 -2.928 -10.852 1 82.88 157 GLY A O 1
ATOM 1230 N N . GLU A 1 158 ? -23.656 -2.201 -12.922 1 85.19 158 GLU A N 1
ATOM 1231 C CA . GLU A 1 158 ? -22.266 -2.609 -13.156 1 85.19 158 GLU A CA 1
ATOM 1232 C C . GLU A 1 158 ? -21.297 -1.449 -12.93 1 85.19 158 GLU A C 1
ATOM 1234 O O . GLU A 1 158 ? -20.109 -1.561 -13.219 1 85.19 158 GLU A O 1
ATOM 1239 N N . GLU A 1 159 ? -21.844 -0.413 -12.297 1 89.44 159 GLU A N 1
ATOM 1240 C CA . GLU A 1 159 ? -20.969 0.732 -12.047 1 89.44 159 GLU A CA 1
ATOM 1241 C C . GLU A 1 159 ? -19.844 0.376 -11.07 1 89.44 159 GLU A C 1
ATOM 1243 O O . GLU A 1 159 ? -20.078 -0.343 -10.102 1 89.44 159 GLU A O 1
ATOM 1248 N N . GLU A 1 160 ? -18.688 0.862 -11.336 1 89.25 160 GLU A N 1
ATOM 1249 C CA . GLU A 1 160 ? -17.531 0.566 -10.5 1 89.25 160 GLU A CA 1
ATOM 1250 C C . GLU A 1 160 ? -17.688 1.176 -9.109 1 89.25 160 GLU A C 1
ATOM 1252 O O . GLU A 1 160 ? -17.359 0.538 -8.102 1 89.25 160 GLU A O 1
ATOM 1257 N N . ILE A 1 161 ? -18.109 2.451 -9.148 1 87.31 161 ILE A N 1
ATOM 1258 C CA . ILE A 1 161 ? -18.359 3.139 -7.879 1 87.31 161 ILE A CA 1
ATOM 1259 C C . ILE A 1 161 ? -19.844 3.412 -7.719 1 87.31 161 ILE A C 1
ATOM 1261 O O . ILE A 1 161 ? -20.438 4.133 -8.523 1 87.31 161 ILE A O 1
ATOM 1265 N N . ASP A 1 162 ? -20.469 2.758 -6.863 1 86.69 162 ASP A N 1
ATOM 1266 C CA . ASP A 1 162 ? -21.875 2.867 -6.484 1 86.69 162 ASP A CA 1
ATOM 1267 C C . ASP A 1 162 ? -22.031 2.867 -4.965 1 86.69 162 ASP A C 1
ATOM 1269 O O . ASP A 1 162 ? -22.047 1.806 -4.336 1 86.69 162 ASP A O 1
ATOM 1273 N N . VAL A 1 163 ? -22.141 4.094 -4.438 1 85.06 163 VAL A N 1
ATOM 1274 C CA . VAL A 1 163 ? -22.141 4.219 -2.982 1 85.06 163 VAL A CA 1
ATOM 1275 C C . VAL A 1 163 ? -23.328 3.449 -2.402 1 85.06 163 VAL A C 1
ATOM 1277 O O . VAL A 1 163 ? -24.438 3.512 -2.938 1 85.06 163 VAL A O 1
ATOM 1280 N N . GLY A 1 164 ? -23.031 2.629 -1.417 1 81.06 164 GLY A N 1
ATOM 1281 C CA . GLY A 1 164 ? -24.062 1.821 -0.776 1 81.06 164 GLY A CA 1
ATOM 1282 C C . GLY A 1 164 ? -23.531 0.993 0.379 1 81.06 164 GLY A C 1
ATOM 1283 O O . GLY A 1 164 ? -22.328 0.975 0.637 1 81.06 164 GLY A O 1
ATOM 1284 N N . GLY A 1 165 ? -24.438 0.373 1.083 1 85.44 165 GLY A N 1
ATOM 1285 C CA . GLY A 1 165 ? -24.078 -0.466 2.219 1 85.44 165 GLY A CA 1
ATOM 1286 C C . GLY A 1 165 ? -24.359 -1.938 1.98 1 85.44 165 GLY A C 1
ATOM 1287 O O . GLY A 1 165 ? -24.078 -2.463 0.903 1 85.44 165 GLY A O 1
ATOM 1288 N N . GLN A 1 166 ? -24.859 -2.574 2.982 1 83.69 166 GLN A N 1
ATOM 1289 C CA . GLN A 1 166 ? -25.062 -4.02 2.977 1 83.69 166 GLN A CA 1
ATOM 1290 C C . GLN A 1 166 ? -26.094 -4.422 1.935 1 83.69 166 GLN A C 1
ATOM 1292 O O . GLN A 1 166 ? -26.109 -5.566 1.473 1 83.69 166 GLN A O 1
ATOM 1297 N N . GLU A 1 167 ? -26.938 -3.516 1.535 1 87.81 167 GLU A N 1
ATOM 1298 C CA . GLU A 1 167 ? -27.938 -3.814 0.521 1 87.81 167 GLU A CA 1
ATOM 1299 C C . GLU A 1 167 ? -27.312 -3.998 -0.853 1 87.81 167 GLU A C 1
ATOM 1301 O O . GLU A 1 167 ? -27.906 -4.613 -1.74 1 87.81 167 GLU A O 1
ATOM 1306 N N . LYS A 1 168 ? -26.109 -3.549 -0.991 1 91.81 168 LYS A N 1
ATOM 1307 C CA . LYS A 1 168 ? -25.484 -3.582 -2.312 1 91.81 168 LYS A CA 1
ATOM 1308 C C . LYS A 1 168 ? -24.203 -4.414 -2.297 1 91.81 168 LYS A C 1
ATOM 1310 O O . LYS A 1 168 ? -23.812 -4.969 -3.324 1 91.81 168 LYS A O 1
ATOM 1315 N N . TYR A 1 169 ? -23.578 -4.473 -1.039 1 95 169 TYR A N 1
ATOM 1316 C CA . TYR A 1 169 ? -22.234 -5.047 -1.002 1 95 169 TYR A CA 1
ATOM 1317 C C . TYR A 1 169 ? -22.094 -6.008 0.17 1 95 169 TYR A C 1
ATOM 1319 O O . TYR A 1 169 ? -22.688 -5.801 1.231 1 95 169 TYR A O 1
ATOM 1327 N N . ILE A 1 170 ? -21.281 -6.984 -0.005 1 96.44 170 ILE A N 1
ATOM 1328 C CA . ILE A 1 170 ? -20.844 -7.867 1.072 1 96.44 170 ILE A CA 1
ATOM 1329 C C . ILE A 1 170 ? -19.328 -8.07 0.997 1 96.44 170 ILE A C 1
ATOM 1331 O O . ILE A 1 170 ? -18.734 -7.898 -0.065 1 96.44 170 ILE A O 1
ATOM 1335 N N . ALA A 1 171 ? -18.719 -8.336 2.133 1 97.69 171 ALA A N 1
ATOM 1336 C CA . ALA A 1 171 ? -17.312 -8.703 2.188 1 97.69 171 ALA A CA 1
ATOM 1337 C C . ALA A 1 171 ? -17.125 -10.203 2.008 1 97.69 171 ALA A C 1
ATOM 1339 O O . ALA A 1 171 ? -17.844 -11 2.619 1 97.69 171 ALA A O 1
ATOM 1340 N N . VAL A 1 172 ? -16.141 -10.594 1.118 1 98.19 172 VAL A N 1
ATOM 1341 C CA . VAL A 1 172 ? -15.953 -12.016 0.857 1 98.19 172 VAL A CA 1
ATOM 1342 C C . VAL A 1 172 ? -14.469 -12.328 0.724 1 98.19 172 VAL A C 1
ATOM 1344 O O . VAL A 1 172 ? -13.664 -11.438 0.423 1 98.19 172 VAL A O 1
ATOM 1347 N N . CYS A 1 173 ? -14.117 -13.57 1.043 1 98.06 173 CYS A N 1
ATOM 1348 C CA . CYS A 1 173 ? -12.773 -14.039 0.736 1 98.06 173 CYS A CA 1
ATOM 1349 C C . CYS A 1 173 ? -12.617 -14.312 -0.756 1 98.06 173 CYS A C 1
ATOM 1351 O O . CYS A 1 173 ? -13.609 -14.359 -1.489 1 98.06 173 CYS A O 1
ATOM 1353 N N . ARG A 1 174 ? -11.445 -14.469 -1.163 1 97.44 174 ARG A N 1
ATOM 1354 C CA . ARG A 1 174 ? -11.164 -14.633 -2.586 1 97.44 174 ARG A CA 1
ATOM 1355 C C . ARG A 1 174 ? -11.828 -15.898 -3.129 1 97.44 174 ARG A C 1
ATOM 1357 O O . ARG A 1 174 ? -12.344 -15.898 -4.246 1 97.44 174 ARG A O 1
ATOM 1364 N N . ASP A 1 175 ? -11.812 -16.969 -2.383 1 97.38 175 ASP A N 1
ATOM 1365 C CA . ASP A 1 175 ? -12.461 -18.203 -2.799 1 97.38 175 ASP A CA 1
ATOM 1366 C C . ASP A 1 175 ? -13.945 -18 -3.059 1 97.38 175 ASP A C 1
ATOM 1368 O O . ASP A 1 175 ? -14.469 -18.406 -4.098 1 97.38 175 ASP A O 1
ATOM 1372 N N . CYS A 1 176 ? -14.602 -17.375 -2.129 1 97.44 176 CYS A N 1
ATOM 1373 C CA . CYS A 1 176 ? -16.031 -17.141 -2.258 1 97.44 176 CYS A CA 1
ATOM 1374 C C . CYS A 1 176 ? -16.312 -16.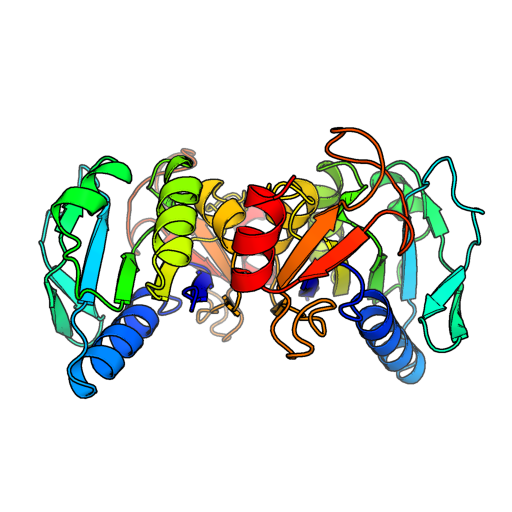125 -3.361 1 97.44 176 CYS A C 1
ATOM 1376 O O . CYS A 1 176 ? -17.328 -16.219 -4.059 1 97.44 176 CYS A O 1
ATOM 1378 N N . TYR A 1 177 ? -15.445 -15.156 -3.521 1 97.56 177 TYR A N 1
ATOM 1379 C CA . TYR A 1 177 ? -15.57 -14.211 -4.629 1 97.56 177 TYR A CA 1
ATOM 1380 C C . TYR A 1 177 ? -15.586 -14.945 -5.965 1 97.56 177 TYR A C 1
ATOM 1382 O O . TYR A 1 177 ? -16.469 -14.711 -6.797 1 97.56 177 TYR A O 1
ATOM 1390 N N . ASN A 1 178 ? -14.609 -15.844 -6.141 1 95.69 178 ASN A N 1
ATOM 1391 C CA . ASN A 1 178 ? -14.461 -16.578 -7.395 1 95.69 178 ASN A CA 1
ATOM 1392 C C . ASN A 1 178 ? -15.656 -17.484 -7.656 1 95.69 178 ASN A C 1
ATOM 1394 O O . ASN A 1 178 ? -16.062 -17.672 -8.805 1 95.69 178 ASN A O 1
ATOM 1398 N N . THR A 1 179 ? -16.219 -17.984 -6.652 1 94.88 179 THR A N 1
ATOM 1399 C CA . THR A 1 179 ? -17.375 -18.875 -6.77 1 94.88 179 THR A CA 1
ATOM 1400 C C . THR A 1 179 ? -18.625 -18.078 -7.109 1 94.88 179 THR A C 1
ATOM 1402 O O . THR A 1 179 ? -19.422 -18.5 -7.965 1 94.88 179 THR A O 1
ATOM 1405 N N . LEU A 1 180 ? -18.797 -16.938 -6.508 1 91.31 180 LEU A N 1
ATOM 1406 C CA . LEU A 1 180 ? -20.031 -16.156 -6.637 1 91.31 180 LEU A CA 1
ATOM 1407 C C . LEU A 1 180 ? -20.031 -15.352 -7.93 1 91.31 180 LEU A C 1
ATOM 1409 O O . LEU A 1 180 ? -21.094 -15.102 -8.508 1 91.31 180 LEU A O 1
ATOM 1413 N N . LYS A 1 181 ? -18.906 -14.844 -8.242 1 82.88 181 LYS A N 1
ATOM 1414 C CA . LYS A 1 181 ? -18.828 -14.07 -9.484 1 82.88 181 LYS A CA 1
ATOM 1415 C C . LYS A 1 181 ? -19.094 -14.953 -10.695 1 82.88 181 LYS A C 1
ATOM 1417 O O . LYS A 1 181 ? -19.625 -14.492 -11.703 1 82.88 181 LYS A O 1
ATOM 1422 N N . LYS A 1 182 ? -18.688 -16.219 -10.734 1 69.06 182 LYS A N 1
ATOM 1423 C CA . LYS A 1 182 ? -19.016 -17.188 -11.781 1 69.06 182 LYS A CA 1
ATOM 1424 C C . LYS A 1 182 ? -20.516 -17.422 -11.867 1 69.06 182 LYS A C 1
ATOM 1426 O O . LYS A 1 182 ? -21.047 -17.75 -12.922 1 69.06 182 LYS A O 1
ATOM 1431 N N . ARG A 1 183 ? -21.188 -17.141 -10.82 1 55.5 183 ARG A N 1
ATOM 1432 C CA . ARG A 1 183 ? -22.625 -17.391 -10.789 1 55.5 183 ARG A CA 1
ATOM 1433 C C . ARG A 1 183 ? -23.406 -16.141 -11.203 1 55.5 183 ARG A C 1
ATOM 1435 O O . ARG A 1 183 ? -24.578 -16.234 -11.547 1 55.5 183 ARG A O 1
ATOM 1442 N N . VAL A 1 184 ? -22.859 -14.961 -11.148 1 46.88 184 VAL A N 1
ATOM 1443 C CA . VAL A 1 184 ? -23.609 -13.797 -11.609 1 46.88 184 VAL A CA 1
ATOM 1444 C C . VAL A 1 184 ? -23.281 -13.508 -13.07 1 46.88 184 VAL A C 1
ATOM 1446 O O . VAL A 1 184 ? -22.109 -13.555 -13.469 1 46.88 184 VAL A O 1
ATOM 1449 N N . MET B 1 1 ? -8.297 -23.469 -2.631 1 88.38 1 MET B N 1
ATOM 1450 C CA . MET B 1 1 ? -7.992 -22.359 -1.741 1 88.38 1 MET B CA 1
ATOM 1451 C C . MET B 1 1 ? -7.113 -21.328 -2.443 1 88.38 1 MET B C 1
ATOM 1453 O O . MET B 1 1 ? -6.129 -21.688 -3.092 1 88.38 1 MET B O 1
ATOM 1457 N N . SER B 1 2 ? -7.5 -20.094 -2.461 1 95.38 2 SER B N 1
ATOM 1458 C CA . SER B 1 2 ? -6.777 -19.031 -3.143 1 95.38 2 SER B CA 1
ATOM 1459 C C . SER B 1 2 ? -5.465 -18.703 -2.432 1 95.38 2 SER B C 1
ATOM 1461 O O . SER B 1 2 ? -5.297 -19.031 -1.253 1 95.38 2 SER B O 1
ATOM 1463 N N . GLY B 1 3 ? -4.484 -18.266 -3.18 1 97.88 3 GLY B N 1
ATOM 1464 C CA . GLY B 1 3 ? -3.219 -17.844 -2.605 1 97.88 3 GLY B CA 1
ATOM 1465 C C . GLY B 1 3 ? -3.307 -16.516 -1.89 1 97.88 3 GLY B C 1
ATOM 1466 O O . GLY B 1 3 ? -4.359 -15.867 -1.896 1 97.88 3 GLY B O 1
ATOM 1467 N N . LYS B 1 4 ? -2.197 -16.203 -1.208 1 98.25 4 LYS B N 1
ATOM 1468 C CA . LYS B 1 4 ? -2.09 -14.922 -0.516 1 98.25 4 LYS B CA 1
ATOM 1469 C C . LYS B 1 4 ? -0.936 -14.086 -1.071 1 98.25 4 LYS B C 1
ATOM 1471 O O . LYS B 1 4 ? 0.089 -14.641 -1.482 1 98.25 4 LYS B O 1
ATOM 1476 N N . LEU B 1 5 ? -1.175 -12.789 -1.052 1 98.81 5 LEU B N 1
ATOM 1477 C CA . LEU B 1 5 ? -0.159 -11.859 -1.535 1 98.81 5 LEU B CA 1
ATOM 1478 C C . LEU B 1 5 ? 0.483 -11.102 -0.376 1 98.81 5 LEU B C 1
ATOM 1480 O O . LEU B 1 5 ? -0.213 -10.469 0.416 1 98.81 5 LEU B O 1
ATOM 1484 N N . THR B 1 6 ? 1.772 -11.203 -0.265 1 98.88 6 THR B N 1
ATOM 1485 C CA . THR B 1 6 ? 2.582 -10.383 0.629 1 98.88 6 THR B CA 1
ATOM 1486 C C . THR B 1 6 ? 3.467 -9.43 -0.167 1 98.88 6 THR B C 1
ATOM 1488 O O . THR B 1 6 ? 4.195 -9.852 -1.065 1 98.88 6 THR B O 1
ATOM 1491 N N . VAL B 1 7 ? 3.367 -8.141 0.139 1 98.94 7 VAL B N 1
ATOM 1492 C CA . VAL B 1 7 ? 4.207 -7.156 -0.532 1 98.94 7 VAL B CA 1
ATOM 1493 C C . VAL B 1 7 ? 5.16 -6.516 0.476 1 98.94 7 VAL B C 1
ATOM 1495 O O . VAL B 1 7 ? 4.723 -5.969 1.491 1 98.94 7 VAL B O 1
ATOM 1498 N N . ILE B 1 8 ? 6.438 -6.633 0.208 1 98.81 8 ILE B N 1
ATOM 1499 C CA . ILE B 1 8 ? 7.52 -6.035 0.984 1 98.81 8 ILE B CA 1
ATOM 1500 C C . ILE B 1 8 ? 8.031 -4.781 0.276 1 98.81 8 ILE B C 1
ATOM 1502 O O . ILE B 1 8 ? 8.516 -4.855 -0.854 1 98.81 8 ILE B O 1
ATOM 1506 N N . THR B 1 9 ? 7.875 -3.662 0.929 1 98.75 9 THR B N 1
ATOM 1507 C CA . THR B 1 9 ? 8.258 -2.438 0.233 1 98.75 9 THR B CA 1
ATOM 1508 C C . THR B 1 9 ? 8.992 -1.487 1.173 1 98.75 9 THR B C 1
ATOM 1510 O O . THR B 1 9 ? 9.055 -1.727 2.381 1 98.75 9 THR B O 1
ATOM 1513 N N . GLY B 1 10 ? 9.648 -0.462 0.618 1 98.38 10 GLY B N 1
ATOM 1514 C CA . GLY B 1 10 ? 10.469 0.513 1.32 1 98.38 10 GLY B CA 1
ATOM 1515 C C . GLY B 1 10 ? 11.547 1.123 0.448 1 98.38 10 GLY B C 1
ATOM 1516 O O . GLY B 1 10 ? 11.602 0.867 -0.756 1 98.38 10 GLY B O 1
ATOM 1517 N N . PRO B 1 11 ? 12.328 1.976 1.064 1 98.12 11 PRO B N 1
ATOM 1518 C CA . PRO B 1 11 ? 13.406 2.621 0.307 1 98.12 11 PRO B CA 1
ATOM 1519 C C . PRO B 1 11 ? 14.555 1.668 -0.018 1 98.12 11 PRO B C 1
ATOM 1521 O O . PRO B 1 11 ? 14.539 0.511 0.411 1 98.12 11 PRO B O 1
ATOM 1524 N N . MET B 1 12 ? 15.477 2.182 -0.844 1 95 12 MET B N 1
ATOM 1525 C CA . MET B 1 12 ? 16.703 1.427 -1.054 1 95 12 MET B CA 1
ATOM 1526 C C . MET B 1 12 ? 17.422 1.165 0.271 1 95 12 MET B C 1
ATOM 1528 O O . MET B 1 12 ? 17.312 1.959 1.206 1 95 12 MET B O 1
ATOM 1532 N N . TYR B 1 13 ? 18.078 -0.056 0.345 1 94.81 13 TYR B N 1
ATOM 1533 C CA . TYR B 1 13 ? 18.938 -0.446 1.459 1 94.81 13 TYR B CA 1
ATOM 1534 C C . TYR B 1 13 ? 18.094 -0.819 2.682 1 94.81 13 TYR B C 1
ATOM 1536 O O . TYR B 1 13 ? 18.609 -0.864 3.801 1 94.81 13 TYR B O 1
ATOM 1544 N N . SER B 1 14 ? 16.844 -1.067 2.506 1 97.12 14 SER B N 1
ATOM 1545 C CA . SER B 1 14 ? 15.969 -1.376 3.633 1 97.12 14 SER B CA 1
ATOM 1546 C C . SER B 1 14 ? 15.859 -2.881 3.857 1 97.12 14 SER B C 1
ATOM 1548 O O . SER B 1 14 ? 15.148 -3.334 4.75 1 97.12 14 SER B O 1
ATOM 1550 N N . GLY B 1 15 ? 16.5 -3.703 3.049 1 94.31 15 GLY B N 1
ATOM 1551 C CA . GLY B 1 15 ? 16.531 -5.141 3.256 1 94.31 15 GLY B CA 1
ATOM 1552 C C . GLY B 1 15 ? 15.352 -5.859 2.629 1 94.31 15 GLY B C 1
ATOM 1553 O O . GLY B 1 15 ? 14.992 -6.961 3.053 1 94.31 15 GLY B O 1
ATOM 1554 N N . LYS B 1 16 ? 14.695 -5.305 1.656 1 95.06 16 LYS B N 1
ATOM 1555 C CA . LYS B 1 16 ? 13.539 -5.906 1 1 95.06 16 LYS B CA 1
ATOM 1556 C C . LYS B 1 16 ? 13.898 -7.258 0.381 1 95.06 16 LYS B C 1
ATOM 1558 O O . LYS B 1 16 ? 13.195 -8.242 0.583 1 95.06 16 LYS B O 1
ATOM 1563 N N . THR B 1 17 ? 15.031 -7.238 -0.384 1 92.38 17 THR B N 1
ATOM 1564 C CA . THR B 1 17 ? 15.453 -8.461 -1.054 1 92.38 17 THR B CA 1
ATOM 1565 C C . THR B 1 17 ? 15.805 -9.539 -0.034 1 92.38 17 THR B C 1
ATOM 1567 O O . THR B 1 17 ? 15.422 -10.703 -0.194 1 92.38 17 THR B O 1
ATOM 1570 N N . THR B 1 18 ? 16.438 -9.172 1.045 1 92.5 18 THR B N 1
ATOM 1571 C CA . THR B 1 18 ? 16.797 -10.109 2.098 1 92.5 18 THR B CA 1
ATOM 1572 C C . THR B 1 18 ? 15.555 -10.727 2.723 1 92.5 18 THR B C 1
ATOM 1574 O O . THR B 1 18 ? 15.5 -11.945 2.939 1 92.5 18 THR B O 1
ATOM 1577 N N . GLU B 1 19 ? 14.57 -9.891 2.975 1 95.31 19 GLU B N 1
ATOM 1578 C CA . GLU B 1 19 ? 13.32 -10.383 3.541 1 95.31 19 GLU B CA 1
ATOM 1579 C C . GLU B 1 19 ? 12.609 -11.328 2.572 1 95.31 19 GLU B C 1
ATOM 1581 O O . GLU B 1 19 ? 12.094 -12.375 2.98 1 95.31 19 GLU B O 1
ATOM 1586 N N . LEU B 1 20 ? 12.609 -10.961 1.324 1 96.31 20 LEU B N 1
ATOM 1587 C CA . LEU B 1 20 ? 12.016 -11.82 0.307 1 96.31 20 LEU B CA 1
ATOM 1588 C C . LEU B 1 20 ? 12.688 -13.188 0.291 1 96.31 20 LEU B C 1
ATOM 1590 O O . LEU B 1 20 ? 12.008 -14.219 0.267 1 96.31 20 LEU B O 1
ATOM 1594 N N . LEU B 1 21 ? 13.992 -13.219 0.359 1 93.81 21 LEU B N 1
ATOM 1595 C CA . LEU B 1 21 ? 14.773 -14.453 0.299 1 93.81 21 LEU B CA 1
ATOM 1596 C C . LEU B 1 21 ? 14.516 -15.312 1.53 1 93.81 21 LEU B C 1
ATOM 1598 O O . LEU B 1 21 ? 14.531 -16.547 1.444 1 93.81 21 LEU B O 1
ATOM 1602 N N . SER B 1 22 ? 14.266 -14.656 2.645 1 95.56 22 SER B N 1
ATOM 1603 C CA . SER B 1 22 ? 13.953 -15.43 3.844 1 95.56 22 SER B CA 1
ATOM 1604 C C . SER B 1 22 ? 12.672 -16.234 3.662 1 95.56 22 SER B C 1
ATOM 1606 O O . SER B 1 22 ? 12.562 -17.359 4.148 1 95.56 22 SER B O 1
ATOM 1608 N N . PHE B 1 23 ? 11.711 -15.672 2.971 1 96.81 23 PHE B N 1
ATOM 1609 C CA . PHE B 1 23 ? 10.477 -16.406 2.688 1 96.81 23 PHE B CA 1
ATOM 1610 C C . PHE B 1 23 ? 10.742 -17.547 1.715 1 96.81 23 PHE B C 1
ATOM 1612 O O . PHE B 1 23 ? 10.172 -18.625 1.856 1 96.81 23 PHE B O 1
ATOM 1619 N N . VAL B 1 24 ? 11.609 -17.297 0.735 1 94.94 24 VAL B N 1
ATOM 1620 C CA . VAL B 1 24 ? 11.969 -18.375 -0.192 1 94.94 24 VAL B CA 1
ATOM 1621 C C . VAL B 1 24 ? 12.547 -19.562 0.581 1 94.94 24 VAL B C 1
ATOM 1623 O O . VAL B 1 24 ? 12.164 -20.703 0.342 1 94.94 24 VAL B O 1
ATOM 1626 N N . GLU B 1 25 ? 13.367 -19.25 1.507 1 93.19 25 GLU B N 1
ATOM 1627 C CA . GLU B 1 25 ? 14.016 -20.297 2.299 1 93.19 25 GLU B CA 1
ATOM 1628 C C . GLU B 1 25 ? 13 -21.094 3.109 1 93.19 25 GLU B C 1
ATOM 1630 O O . GLU B 1 25 ? 13.086 -22.312 3.189 1 93.19 25 GLU B O 1
ATOM 1635 N N . ILE B 1 26 ? 12.102 -20.438 3.695 1 95.5 26 ILE B N 1
ATOM 1636 C CA . ILE B 1 26 ? 11.086 -21.094 4.516 1 95.5 26 ILE B CA 1
ATOM 1637 C C . ILE B 1 26 ? 10.25 -22.031 3.656 1 95.5 26 ILE B C 1
ATOM 1639 O O . ILE B 1 26 ? 9.93 -23.156 4.078 1 95.5 26 ILE B O 1
ATOM 1643 N N . TYR B 1 27 ? 9.93 -21.609 2.445 1 95.69 27 TYR B N 1
ATOM 1644 C CA . TYR B 1 27 ? 9.148 -22.453 1.55 1 95.69 27 TYR B CA 1
ATOM 1645 C C . TYR B 1 27 ? 9.945 -23.672 1.11 1 95.69 27 TYR B C 1
ATOM 1647 O O . TYR B 1 27 ? 9.414 -24.797 1.056 1 95.69 27 TYR B O 1
ATOM 1655 N N . LYS B 1 28 ? 11.156 -23.5 0.844 1 91.44 28 LYS B N 1
ATOM 1656 C CA . LYS B 1 28 ? 12.016 -24.609 0.449 1 91.44 28 LYS B CA 1
ATOM 1657 C C . LYS B 1 28 ? 12.188 -25.609 1.593 1 91.44 28 LYS B C 1
ATOM 1659 O O . LYS B 1 28 ? 12.18 -26.812 1.375 1 91.44 28 LYS B O 1
ATOM 1664 N N . LEU B 1 29 ? 12.336 -25.078 2.826 1 93.81 29 LEU B N 1
ATOM 1665 C CA . LEU B 1 29 ? 12.422 -25.922 4.004 1 93.81 29 LEU B CA 1
ATOM 1666 C C . LEU B 1 29 ? 11.172 -26.781 4.152 1 93.81 29 LEU B C 1
ATOM 1668 O O . LEU B 1 29 ? 11.242 -27.922 4.621 1 93.81 29 LEU B O 1
ATOM 1672 N N . GLY B 1 30 ? 10.102 -26.25 3.723 1 95.25 30 GLY B N 1
ATOM 1673 C CA . GLY B 1 30 ? 8.836 -26.969 3.748 1 95.25 30 GLY B CA 1
ATOM 1674 C C . GLY B 1 30 ? 8.633 -27.859 2.537 1 95.25 30 GLY B C 1
ATOM 1675 O O . GLY B 1 30 ? 7.547 -28.406 2.332 1 95.25 30 GLY B O 1
ATOM 1676 N N . LYS B 1 31 ? 9.625 -27.906 1.674 1 94.5 31 LYS B N 1
ATOM 1677 C CA . LYS B 1 31 ? 9.641 -28.75 0.478 1 94.5 31 LYS B CA 1
ATOM 1678 C C . LYS B 1 31 ? 8.562 -28.312 -0.511 1 94.5 31 LYS B C 1
ATOM 1680 O O . LYS B 1 31 ? 7.941 -29.141 -1.17 1 94.5 31 LYS B O 1
ATOM 1685 N N . LYS B 1 32 ? 8.273 -27.031 -0.496 1 95.5 32 LYS B N 1
ATOM 1686 C CA . LYS B 1 32 ? 7.348 -26.484 -1.479 1 95.5 32 LYS B CA 1
ATOM 1687 C C . LYS B 1 32 ? 8.086 -26.031 -2.738 1 95.5 32 LYS B C 1
ATOM 1689 O O . LYS B 1 32 ? 9.172 -25.469 -2.656 1 95.5 32 LYS B O 1
ATOM 1694 N N . LYS B 1 33 ? 7.504 -26.391 -3.836 1 95.25 33 LYS B N 1
ATOM 1695 C CA . LYS B 1 33 ? 8.062 -25.891 -5.094 1 95.25 33 LYS B CA 1
ATOM 1696 C C . LYS B 1 33 ? 7.844 -24.391 -5.246 1 95.25 33 LYS B C 1
ATOM 1698 O O . LYS B 1 33 ? 6.734 -23.906 -5.043 1 95.25 33 LYS B O 1
ATOM 1703 N N . VAL B 1 34 ? 8.961 -23.672 -5.613 1 96.38 34 VAL B N 1
ATOM 1704 C CA . VAL B 1 34 ? 8.859 -22.219 -5.715 1 96.38 34 VAL B CA 1
ATOM 1705 C C . VAL B 1 34 ? 9.469 -21.75 -7.031 1 96.38 34 VAL B C 1
ATOM 1707 O O . VAL B 1 34 ? 10.234 -22.484 -7.668 1 96.38 34 VAL B O 1
ATOM 1710 N N . ALA B 1 35 ? 9.07 -20.594 -7.523 1 96.12 35 ALA B N 1
ATOM 1711 C CA . ALA B 1 35 ? 9.672 -19.859 -8.641 1 96.12 35 ALA B CA 1
ATOM 1712 C C . ALA B 1 35 ? 10.016 -18.422 -8.242 1 96.12 35 ALA B C 1
ATOM 1714 O O . ALA B 1 35 ? 9.219 -17.75 -7.59 1 96.12 35 ALA B O 1
ATOM 1715 N N . VAL B 1 36 ? 11.219 -18.031 -8.602 1 95.81 36 VAL B N 1
ATOM 1716 C CA . VAL B 1 36 ? 11.711 -16.703 -8.242 1 95.81 36 VAL B CA 1
ATOM 1717 C C . VAL B 1 36 ? 11.992 -15.891 -9.516 1 95.81 36 VAL B C 1
ATOM 1719 O O . VAL B 1 36 ? 12.578 -16.406 -10.469 1 95.81 36 VAL B O 1
ATOM 1722 N N . PHE B 1 37 ? 11.516 -14.602 -9.5 1 95.81 37 PHE B N 1
ATOM 1723 C CA . PHE B 1 37 ? 11.633 -13.781 -10.703 1 95.81 37 PHE B CA 1
ATOM 1724 C C . PHE B 1 37 ? 12.242 -12.422 -10.375 1 95.81 37 PHE B C 1
ATOM 1726 O O . PHE B 1 37 ? 12.062 -11.914 -9.266 1 95.81 37 PHE B O 1
ATOM 1733 N N . LYS B 1 38 ? 12.875 -11.828 -11.336 1 94.31 38 LYS B N 1
ATOM 1734 C CA . LYS B 1 38 ? 13.32 -10.438 -11.336 1 94.31 38 LYS B CA 1
ATOM 1735 C C . LYS B 1 38 ? 13.281 -9.844 -12.742 1 94.31 38 LYS B C 1
ATOM 1737 O O . LYS B 1 38 ? 13.352 -10.57 -13.727 1 94.31 38 LYS B O 1
ATOM 1742 N N . PRO B 1 39 ? 13.086 -8.539 -12.859 1 94.31 39 PRO B N 1
ATOM 1743 C CA . PRO B 1 39 ? 12.992 -7.93 -14.188 1 94.31 39 PRO B CA 1
ATOM 1744 C C . PRO B 1 39 ? 14.344 -7.852 -14.891 1 94.31 39 PRO B C 1
ATOM 1746 O O . PRO B 1 39 ? 15.391 -7.785 -14.234 1 94.31 39 PRO B O 1
ATOM 1749 N N . LYS B 1 40 ? 14.258 -7.914 -16.219 1 89 40 LYS B N 1
ATOM 1750 C CA . LYS B 1 40 ? 15.43 -7.602 -17.031 1 89 40 LYS B CA 1
ATOM 1751 C C . LYS B 1 40 ? 15.742 -6.109 -16.984 1 89 40 LYS B C 1
ATOM 1753 O O . LYS B 1 40 ? 14.906 -5.281 -17.359 1 89 40 LYS B O 1
ATOM 1758 N N . ILE B 1 41 ? 16.812 -5.84 -16.344 1 82.19 41 ILE B N 1
ATOM 1759 C CA . ILE B 1 41 ? 17.203 -4.441 -16.25 1 82.19 41 ILE B CA 1
ATOM 1760 C C . ILE B 1 41 ? 18.5 -4.211 -17.031 1 82.19 41 ILE B C 1
ATOM 1762 O O . ILE B 1 41 ? 19.406 -5.043 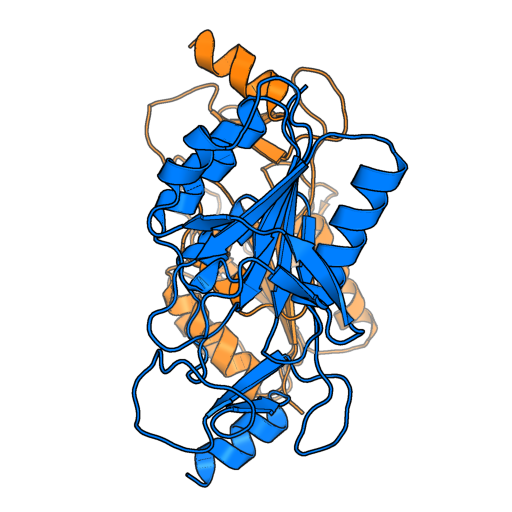-17 1 82.19 41 ILE B O 1
ATOM 1766 N N . ASP B 1 42 ? 18.562 -3.412 -18.188 1 61.25 42 ASP B N 1
ATOM 1767 C CA . ASP B 1 42 ? 19.625 -3.184 -19.156 1 61.25 42 ASP B CA 1
ATOM 1768 C C . ASP B 1 42 ? 21 -3.279 -18.484 1 61.25 42 ASP B C 1
ATOM 1770 O O . ASP B 1 42 ? 21.938 -3.857 -19.062 1 61.25 42 ASP B O 1
ATOM 1774 N N . SER B 1 43 ? 21.484 -2.506 -17.516 1 54 43 SER B N 1
ATOM 1775 C CA . SER B 1 43 ? 22.875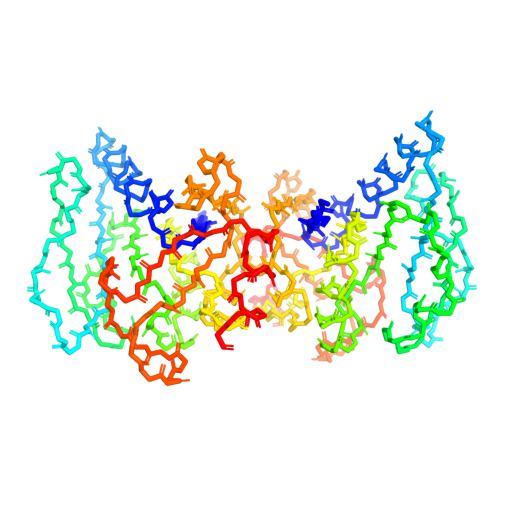 -2.279 -17.156 1 54 43 SER B CA 1
ATOM 1776 C C . SER B 1 43 ? 23.312 -3.23 -16.047 1 54 43 SER B C 1
ATOM 1778 O O . SER B 1 43 ? 24.453 -3.139 -15.555 1 54 43 SER B O 1
ATOM 1780 N N . ARG B 1 44 ? 22.453 -3.992 -15.57 1 52.59 44 ARG B N 1
ATOM 1781 C CA . ARG B 1 44 ? 22.969 -4.844 -14.5 1 52.59 44 ARG B CA 1
ATOM 1782 C C . ARG B 1 44 ? 23.25 -6.254 -15.016 1 52.59 44 ARG B C 1
ATOM 1784 O O . ARG B 1 44 ? 22.609 -6.711 -15.969 1 52.59 44 ARG B O 1
ATOM 1791 N N . TYR B 1 45 ? 24.5 -6.652 -14.773 1 50.84 45 TYR B N 1
ATOM 1792 C CA . TYR B 1 45 ? 24.875 -8.039 -15.023 1 50.84 45 TYR B CA 1
ATOM 1793 C C . TYR B 1 45 ? 23.75 -8.992 -14.625 1 50.84 45 TYR B C 1
ATOM 1795 O O . TYR B 1 45 ? 23.125 -8.812 -13.586 1 50.84 45 TYR B O 1
ATOM 1803 N N . HIS B 1 46 ? 23.078 -9.516 -15.633 1 54.16 46 HIS B N 1
ATOM 1804 C CA . HIS B 1 46 ? 21.922 -10.398 -15.586 1 54.16 46 HIS B CA 1
ATOM 1805 C C . HIS B 1 46 ? 22.203 -11.617 -14.719 1 54.16 46 HIS B C 1
ATOM 1807 O O . HIS B 1 46 ? 22.516 -12.695 -15.234 1 54.16 46 HIS B O 1
ATOM 1813 N N . SER B 1 47 ? 22.828 -11.352 -13.625 1 58.06 47 SER B N 1
ATOM 1814 C CA . SER B 1 47 ? 22.938 -12.57 -12.82 1 58.06 47 SER B CA 1
ATOM 1815 C C . SER B 1 47 ? 21.562 -13.172 -12.531 1 58.06 47 SER B C 1
ATOM 1817 O O . SER B 1 47 ? 20.594 -12.438 -12.352 1 58.06 47 SER B O 1
ATOM 1819 N N . THR B 1 48 ? 21.406 -14.406 -12.938 1 63.5 48 THR B N 1
ATOM 1820 C CA . THR B 1 48 ? 20.234 -15.227 -12.68 1 63.5 48 THR B CA 1
ATOM 1821 C C . THR B 1 48 ? 20.062 -15.469 -11.188 1 63.5 48 THR B C 1
ATOM 1823 O O . THR B 1 48 ? 19.281 -16.328 -10.781 1 63.5 48 THR B O 1
ATOM 1826 N N . MET B 1 49 ? 20.984 -14.727 -10.422 1 67.06 49 MET B N 1
ATOM 1827 C CA . MET B 1 49 ? 20.859 -15 -8.992 1 67.06 49 MET B CA 1
ATOM 1828 C C . MET B 1 49 ? 20.312 -13.789 -8.25 1 67.06 49 MET B C 1
ATOM 1830 O O . MET B 1 49 ? 20.609 -12.648 -8.602 1 67.06 49 MET B O 1
ATOM 1834 N N . ILE B 1 50 ? 19.406 -14.086 -7.512 1 70.44 50 ILE B N 1
ATOM 1835 C CA . ILE B 1 50 ? 19.047 -13.109 -6.484 1 70.44 50 ILE B CA 1
ATOM 1836 C C . ILE B 1 50 ? 19.859 -13.367 -5.223 1 70.44 50 ILE B C 1
ATOM 1838 O O . ILE B 1 50 ? 19.844 -14.469 -4.684 1 70.44 50 ILE B O 1
ATOM 1842 N N . VAL B 1 51 ? 20.828 -12.547 -4.992 1 62.09 51 VAL B N 1
ATOM 1843 C CA . VAL B 1 51 ? 21.703 -12.68 -3.826 1 62.09 51 VAL B CA 1
ATOM 1844 C C . VAL B 1 51 ? 21.375 -11.586 -2.809 1 62.09 51 VAL B C 1
ATOM 1846 O O . VAL B 1 51 ? 21.109 -10.445 -3.184 1 62.09 51 VAL B O 1
ATOM 1849 N N . SER B 1 52 ? 21.062 -12.125 -1.558 1 58.22 52 SER B N 1
ATOM 1850 C CA . SER B 1 52 ? 20.922 -11.125 -0.502 1 58.22 52 SER B CA 1
ATOM 1851 C C . SER B 1 52 ? 22.203 -10.344 -0.301 1 58.22 52 SER B C 1
ATOM 1853 O O . SER B 1 52 ? 23.266 -10.719 -0.824 1 58.22 52 SER B O 1
ATOM 1855 N N . HIS B 1 53 ? 22.047 -9.25 0.338 1 52.78 53 HIS B N 1
ATOM 1856 C CA . HIS B 1 53 ? 23.25 -8.477 0.679 1 52.78 53 HIS B CA 1
ATOM 1857 C C . HIS B 1 53 ? 24.234 -9.32 1.481 1 52.78 53 HIS B C 1
ATOM 1859 O O . HIS B 1 53 ? 25.438 -9.062 1.454 1 52.78 53 HIS B O 1
ATOM 1865 N N . SER B 1 54 ? 23.609 -10.352 2.127 1 51.53 54 SER B N 1
ATOM 1866 C CA . SER B 1 54 ? 24.453 -11.195 2.969 1 51.53 54 SER B CA 1
ATOM 1867 C C . SER B 1 54 ? 25.062 -12.344 2.174 1 51.53 54 SER B C 1
ATOM 1869 O O . SER B 1 54 ? 25.766 -13.188 2.729 1 51.53 54 SER B O 1
ATOM 1871 N N . GLY B 1 55 ? 24.875 -12.516 0.934 1 55.47 55 GLY B N 1
ATOM 1872 C CA . GLY B 1 55 ? 25.594 -13.484 0.107 1 55.47 55 GLY B CA 1
ATOM 1873 C C . GLY B 1 55 ? 24.781 -14.734 -0.178 1 55.47 55 GLY B C 1
ATOM 1874 O O . GLY B 1 55 ? 25.219 -15.602 -0.936 1 55.47 55 GLY B O 1
ATOM 1875 N N . ASN B 1 56 ? 23.672 -15.023 0.528 1 60.28 56 ASN B N 1
ATOM 1876 C CA . ASN B 1 56 ? 22.844 -16.188 0.191 1 60.28 56 ASN B CA 1
ATOM 1877 C C . ASN B 1 56 ? 22.031 -15.938 -1.081 1 60.28 56 ASN B C 1
ATOM 1879 O O . ASN B 1 56 ? 21.484 -14.859 -1.274 1 60.28 56 ASN B O 1
ATOM 1883 N N . GLY B 1 57 ? 22.219 -16.812 -2.16 1 67.5 57 GLY B N 1
ATOM 1884 C CA . GLY B 1 57 ? 21.594 -16.516 -3.439 1 67.5 57 GLY B CA 1
ATOM 1885 C C . GLY B 1 57 ? 20.703 -17.625 -3.939 1 67.5 57 GLY B C 1
ATOM 1886 O O . GLY B 1 57 ? 20.797 -18.766 -3.477 1 67.5 57 GLY B O 1
ATOM 1887 N N . VAL B 1 58 ? 19.578 -17.281 -4.41 1 81.44 58 VAL B N 1
ATOM 1888 C CA . VAL B 1 58 ? 18.672 -18.203 -5.082 1 81.44 58 VAL B CA 1
ATOM 1889 C C . VAL B 1 58 ? 18.609 -17.875 -6.57 1 81.44 58 VAL B C 1
ATOM 1891 O O . VAL B 1 58 ? 18.781 -16.719 -6.965 1 81.44 58 VAL B O 1
ATOM 1894 N N . GLU B 1 59 ? 18.531 -18.938 -7.332 1 86 59 GLU B N 1
ATOM 1895 C CA . GLU B 1 59 ? 18.359 -18.734 -8.766 1 86 59 GLU B CA 1
ATOM 1896 C C . GLU B 1 59 ? 17.031 -18.062 -9.078 1 86 59 GLU B C 1
ATOM 1898 O O . GLU B 1 59 ? 16 -18.422 -8.5 1 86 59 GLU B O 1
ATOM 1903 N N . ALA B 1 60 ? 17.109 -17.047 -9.914 1 91.69 60 ALA B N 1
ATOM 1904 C CA . ALA B 1 60 ? 15.906 -16.328 -10.32 1 91.69 60 ALA B CA 1
ATOM 1905 C C . ALA B 1 60 ? 15.789 -16.266 -11.844 1 91.69 60 ALA B C 1
ATOM 1907 O O . ALA B 1 60 ? 16.797 -16.188 -12.547 1 91.69 60 ALA B O 1
ATOM 1908 N N . HIS B 1 61 ? 14.609 -16.406 -12.312 1 92.38 61 HIS B N 1
ATOM 1909 C CA . HIS B 1 61 ? 14.344 -16.156 -13.727 1 92.38 61 HIS B CA 1
ATOM 1910 C C . HIS B 1 61 ? 14.297 -14.656 -14.023 1 92.38 61 HIS B C 1
ATOM 1912 O O . HIS B 1 61 ? 13.555 -13.914 -13.383 1 92.38 61 HIS B O 1
ATOM 1918 N N . VAL B 1 62 ? 15.141 -14.242 -14.93 1 92.5 62 VAL B N 1
ATOM 1919 C CA . VAL B 1 62 ? 15.109 -12.859 -15.391 1 92.5 62 VAL B CA 1
ATOM 1920 C C . VAL B 1 62 ? 14.133 -12.727 -16.547 1 92.5 62 VAL B C 1
ATOM 1922 O O . VAL B 1 62 ? 14.297 -13.375 -17.594 1 92.5 62 VAL B O 1
ATOM 1925 N N . ILE B 1 63 ? 13.133 -11.859 -16.375 1 93.31 63 ILE B N 1
ATOM 1926 C CA . ILE B 1 63 ? 12.109 -11.758 -17.406 1 93.31 63 ILE B CA 1
ATOM 1927 C C . ILE B 1 63 ? 11.867 -10.289 -17.734 1 93.31 63 ILE B C 1
ATOM 1929 O O . ILE B 1 63 ? 12.164 -9.406 -16.938 1 93.31 63 ILE B O 1
ATOM 1933 N N . GLU B 1 64 ? 11.305 -10.031 -18.953 1 92.81 64 GLU B N 1
ATOM 1934 C CA . GLU B 1 64 ? 11 -8.672 -19.406 1 92.81 64 GLU B CA 1
ATOM 1935 C C . GLU B 1 64 ? 9.531 -8.336 -19.172 1 92.81 64 GLU B C 1
ATOM 1937 O O . GLU B 1 64 ? 9.211 -7.277 -18.625 1 92.81 64 GLU B O 1
ATOM 1942 N N . ARG B 1 65 ? 8.742 -9.266 -19.641 1 96.31 65 ARG B N 1
ATOM 1943 C CA . ARG B 1 65 ? 7.301 -9.078 -19.484 1 96.31 65 ARG B CA 1
ATOM 1944 C C . ARG B 1 65 ? 6.738 -10 -18.406 1 96.31 65 ARG B C 1
ATOM 1946 O O . ARG B 1 65 ? 7.09 -11.18 -18.344 1 96.31 65 ARG B O 1
ATOM 1953 N N . PRO B 1 66 ? 5.836 -9.438 -17.453 1 98.12 66 PRO B N 1
ATOM 1954 C CA . PRO B 1 66 ? 5.266 -10.242 -16.375 1 98.12 66 PRO B CA 1
ATOM 1955 C C . PRO B 1 66 ? 4.633 -11.539 -16.875 1 98.12 66 PRO B C 1
ATOM 1957 O O . PRO B 1 66 ? 4.742 -12.578 -16.219 1 98.12 66 PRO B O 1
ATOM 1960 N N . GLU B 1 67 ? 4.055 -11.516 -18.031 1 97.31 67 GLU B N 1
ATOM 1961 C CA . GLU B 1 67 ? 3.32 -12.656 -18.562 1 97.31 67 GLU B CA 1
ATOM 1962 C C . GLU B 1 67 ? 4.25 -13.836 -18.812 1 97.31 67 GLU B C 1
ATOM 1964 O O . GLU B 1 67 ? 3.803 -14.984 -18.906 1 97.31 67 GLU B O 1
ATOM 1969 N N . GLU B 1 68 ? 5.539 -13.578 -19.016 1 96.56 68 GLU B N 1
ATOM 1970 C CA . GLU B 1 68 ? 6.523 -14.625 -19.266 1 96.56 68 GLU B CA 1
ATOM 1971 C C . GLU B 1 68 ? 6.645 -15.57 -18.078 1 96.56 68 GLU B C 1
ATOM 1973 O O . GLU B 1 68 ? 7.168 -16.672 -18.203 1 96.56 68 GLU B O 1
ATOM 1978 N N . MET B 1 69 ? 6.16 -15.156 -16.922 1 96.75 69 MET B N 1
ATOM 1979 C CA . MET B 1 69 ? 6.25 -15.969 -15.703 1 96.75 69 MET B CA 1
ATOM 1980 C C . MET B 1 69 ? 5.535 -17.312 -15.891 1 96.75 69 MET B C 1
ATOM 1982 O O . MET B 1 69 ? 5.953 -18.328 -15.336 1 96.75 69 MET B O 1
ATOM 1986 N N . ARG B 1 70 ? 4.488 -17.281 -16.656 1 95 70 ARG B N 1
ATOM 1987 C CA . ARG B 1 70 ? 3.645 -18.453 -16.844 1 95 70 ARG B CA 1
ATOM 1988 C C . ARG B 1 70 ? 4.449 -19.625 -17.391 1 95 70 ARG B C 1
ATOM 1990 O O . ARG B 1 70 ? 4.164 -20.781 -17.078 1 95 70 ARG B O 1
ATOM 1997 N N . LYS B 1 71 ? 5.527 -19.297 -18.125 1 95 71 LYS B N 1
ATOM 1998 C CA . LYS B 1 71 ? 6.363 -20.312 -18.75 1 95 71 LYS B CA 1
ATOM 1999 C C . LYS B 1 71 ? 7.152 -21.094 -17.719 1 95 71 LYS B C 1
ATOM 2001 O O . LYS B 1 71 ? 7.594 -22.219 -17.969 1 95 71 LYS B O 1
ATOM 2006 N N . TYR B 1 72 ? 7.266 -20.5 -16.547 1 94.81 72 TYR B N 1
ATOM 2007 C CA . TYR B 1 72 ? 8.188 -21.078 -15.578 1 94.81 72 TYR B CA 1
ATOM 2008 C C . TYR B 1 72 ? 7.434 -21.609 -14.367 1 94.81 72 TYR B C 1
ATOM 2010 O O . TYR B 1 72 ? 8.031 -22.203 -13.469 1 94.81 72 TYR B O 1
ATOM 2018 N N . ILE B 1 73 ? 6.172 -21.375 -14.305 1 95.88 73 ILE B N 1
ATOM 2019 C CA . ILE B 1 73 ? 5.355 -21.797 -13.172 1 95.88 73 ILE B CA 1
ATOM 2020 C C . ILE B 1 73 ? 4.703 -23.156 -13.484 1 95.88 73 ILE B C 1
ATOM 2022 O O . ILE B 1 73 ? 3.871 -23.25 -14.383 1 95.88 73 ILE B O 1
ATOM 2026 N N . GLU B 1 74 ? 5.016 -24.109 -12.75 1 94.56 74 GLU B N 1
ATOM 2027 C CA . GLU B 1 74 ? 4.484 -25.469 -12.93 1 94.56 74 GLU B CA 1
ATOM 2028 C C . GLU B 1 74 ? 3.203 -25.656 -12.125 1 94.56 74 GLU B C 1
ATOM 2030 O O . GLU B 1 74 ? 2.855 -24.828 -11.281 1 94.56 74 GLU B O 1
ATOM 2035 N N . GLU B 1 75 ? 2.535 -26.766 -12.312 1 93.69 75 GLU B N 1
ATOM 2036 C CA . GLU B 1 75 ? 1.246 -27.062 -11.695 1 93.69 75 GLU B CA 1
ATOM 2037 C C . GLU B 1 75 ? 1.382 -27.203 -10.18 1 93.69 75 GLU B C 1
ATOM 2039 O O . GLU B 1 75 ? 0.467 -26.844 -9.43 1 93.69 75 GLU B O 1
ATOM 2044 N N . ASP B 1 76 ? 2.543 -27.688 -9.773 1 95.81 76 ASP B N 1
ATOM 2045 C CA . ASP B 1 76 ? 2.695 -27.953 -8.352 1 95.81 76 ASP B CA 1
ATOM 2046 C C . ASP B 1 76 ? 3.438 -26.828 -7.648 1 95.81 76 ASP B C 1
ATOM 2048 O O . ASP B 1 76 ? 3.83 -26.953 -6.488 1 95.81 76 ASP B O 1
ATOM 2052 N N . THR B 1 77 ? 3.65 -25.719 -8.344 1 97.06 77 THR B N 1
ATOM 2053 C CA . THR B 1 77 ? 4.234 -24.547 -7.707 1 97.06 77 THR B CA 1
ATOM 2054 C C . THR B 1 77 ? 3.311 -24 -6.617 1 97.06 77 THR B C 1
ATOM 2056 O O . THR B 1 77 ? 2.104 -23.875 -6.828 1 97.06 77 THR B O 1
ATOM 2059 N N . ARG B 1 78 ? 3.953 -23.703 -5.477 1 97.06 78 ARG B N 1
ATOM 2060 C CA . ARG B 1 78 ? 3.135 -23.266 -4.355 1 97.06 78 ARG B CA 1
ATOM 2061 C C . ARG B 1 78 ? 3.51 -21.844 -3.936 1 97.06 78 ARG B C 1
ATOM 2063 O O . ARG B 1 78 ? 2.766 -21.188 -3.201 1 97.06 78 ARG B O 1
ATOM 2070 N N . GLY B 1 79 ? 4.66 -21.359 -4.379 1 98.12 79 GLY B N 1
ATOM 2071 C CA . GLY B 1 79 ? 5.105 -20.016 -4.059 1 98.12 79 GLY B CA 1
ATOM 2072 C C . GLY B 1 79 ? 5.82 -19.328 -5.211 1 98.12 79 GLY B C 1
ATOM 2073 O O . GLY B 1 79 ? 6.652 -19.953 -5.879 1 98.12 79 GLY B O 1
ATOM 2074 N N . VAL B 1 80 ? 5.441 -18.141 -5.508 1 98.5 80 VAL B N 1
ATOM 2075 C CA . VAL B 1 80 ? 6.109 -17.312 -6.504 1 98.5 80 VAL B CA 1
ATOM 2076 C C . VAL B 1 80 ? 6.66 -16.047 -5.84 1 98.5 80 VAL B C 1
ATOM 2078 O O . VAL B 1 80 ? 5.941 -15.359 -5.117 1 98.5 80 VAL B O 1
ATOM 2081 N N . PHE B 1 81 ? 7.898 -15.789 -6.07 1 98.38 81 PHE B N 1
ATOM 2082 C CA . PHE B 1 81 ? 8.617 -14.672 -5.469 1 98.38 81 PHE B CA 1
ATOM 2083 C C . PHE B 1 81 ? 9.133 -13.719 -6.543 1 98.38 81 PHE B C 1
ATOM 2085 O O . PHE B 1 81 ? 9.812 -14.141 -7.477 1 98.38 81 PHE B O 1
ATOM 2092 N N . ILE B 1 82 ? 8.797 -12.445 -6.395 1 98 82 ILE B N 1
ATOM 2093 C CA . ILE B 1 82 ? 9.125 -11.484 -7.438 1 98 82 ILE B CA 1
ATOM 2094 C C . ILE B 1 82 ? 9.875 -10.297 -6.824 1 98 82 ILE B C 1
ATOM 2096 O O . ILE B 1 82 ? 9.32 -9.578 -5.988 1 98 82 ILE B O 1
ATOM 2100 N N . ASP B 1 83 ? 11.125 -10.086 -7.25 1 96.19 83 ASP B N 1
ATOM 2101 C CA . ASP B 1 83 ? 11.945 -8.984 -6.758 1 96.19 83 ASP B CA 1
ATOM 2102 C C . ASP B 1 83 ? 11.891 -7.789 -7.711 1 96.19 83 ASP B C 1
ATOM 2104 O O . ASP B 1 83 ? 11.602 -7.953 -8.898 1 96.19 83 ASP B O 1
ATOM 2108 N N . GLU B 1 84 ? 12.117 -6.582 -7.211 1 95.69 84 GLU B N 1
ATOM 2109 C CA . GLU B 1 84 ? 12.18 -5.324 -7.945 1 95.69 84 GLU B CA 1
ATOM 2110 C C . GLU B 1 84 ? 10.93 -5.113 -8.789 1 95.69 84 GLU B C 1
ATOM 2112 O O . GLU B 1 84 ? 11.016 -4.82 -9.984 1 95.69 84 GLU B O 1
ATOM 2117 N N . VAL B 1 85 ? 9.789 -5.207 -8.172 1 97.94 85 VAL B N 1
ATOM 2118 C CA . VAL B 1 85 ? 8.523 -5.188 -8.891 1 97.94 85 VAL B CA 1
ATOM 2119 C C . VAL B 1 85 ? 8.297 -3.809 -9.508 1 97.94 85 VAL B C 1
ATOM 2121 O O . VAL B 1 85 ? 7.539 -3.666 -10.469 1 97.94 85 VAL B O 1
ATOM 2124 N N . GLN B 1 86 ? 9.016 -2.744 -8.961 1 97.69 86 GLN B N 1
ATOM 2125 C CA . GLN B 1 86 ? 8.805 -1.384 -9.445 1 97.69 86 GLN B CA 1
ATOM 2126 C C . GLN B 1 86 ? 9.234 -1.249 -10.906 1 97.69 86 GLN B C 1
ATOM 2128 O O . GLN B 1 86 ? 8.828 -0.309 -11.594 1 97.69 86 GLN B O 1
ATOM 2133 N N . PHE B 1 87 ? 10 -2.203 -11.406 1 96.06 87 PHE B N 1
ATOM 2134 C CA . PHE B 1 87 ? 10.523 -2.1 -12.766 1 96.06 87 PHE B CA 1
ATOM 2135 C C . PHE B 1 87 ? 9.68 -2.912 -13.742 1 96.06 87 PHE B C 1
ATOM 2137 O O . PHE B 1 87 ? 9.93 -2.906 -14.945 1 96.06 87 PHE B O 1
ATOM 2144 N N . PHE B 1 88 ? 8.727 -3.633 -13.258 1 97.31 88 PHE B N 1
ATOM 2145 C CA . PHE B 1 88 ? 7.82 -4.367 -14.133 1 97.31 88 PHE B CA 1
ATOM 2146 C C . PHE B 1 88 ? 6.691 -3.467 -14.617 1 97.31 88 PHE B C 1
ATOM 2148 O O . PHE B 1 88 ? 6.309 -2.518 -13.93 1 97.31 88 PHE B O 1
ATOM 2155 N N . ASN B 1 89 ? 6.199 -3.801 -15.773 1 97.56 89 ASN B N 1
ATOM 2156 C CA . ASN B 1 89 ? 4.969 -3.199 -16.281 1 97.56 89 ASN B CA 1
ATOM 2157 C C . ASN B 1 89 ? 3.807 -3.406 -15.312 1 97.56 89 ASN B C 1
ATOM 2159 O O . ASN B 1 89 ? 3.717 -4.445 -14.656 1 97.56 89 ASN B O 1
ATOM 2163 N N . PRO B 1 90 ? 2.885 -2.418 -15.281 1 98.19 90 PRO B N 1
ATOM 2164 C CA . PRO B 1 90 ? 1.73 -2.535 -14.391 1 98.19 90 PRO B CA 1
ATOM 2165 C C . PRO B 1 90 ? 0.894 -3.783 -14.664 1 98.19 90 PRO B C 1
ATOM 2167 O O . PRO B 1 90 ? 0.079 -4.184 -13.828 1 98.19 90 PRO B O 1
ATOM 2170 N N . SER B 1 91 ? 1.126 -4.43 -15.805 1 98.31 91 SER B N 1
ATOM 2171 C CA . SER B 1 91 ? 0.419 -5.664 -16.125 1 98.31 91 SER B CA 1
ATOM 2172 C C . SER B 1 91 ? 0.767 -6.773 -15.141 1 98.31 91 SER B C 1
ATOM 2174 O O . SER B 1 91 ? 0.083 -7.801 -15.086 1 98.31 91 SER B O 1
ATOM 2176 N N . LEU B 1 92 ? 1.821 -6.586 -14.344 1 98.69 92 LEU B N 1
ATOM 2177 C CA . LEU B 1 92 ? 2.158 -7.523 -13.273 1 98.69 92 LEU B CA 1
ATOM 2178 C C . LEU B 1 92 ? 0.977 -7.715 -12.328 1 98.69 92 LEU B C 1
ATOM 2180 O O . LEU B 1 92 ? 0.77 -8.812 -11.805 1 98.69 92 LEU B O 1
ATOM 2184 N N . PHE B 1 93 ? 0.217 -6.707 -12.172 1 98.75 93 PHE B N 1
ATOM 2185 C CA . PHE B 1 93 ? -0.955 -6.73 -11.305 1 98.75 93 PHE B CA 1
ATOM 2186 C C . PHE B 1 93 ? -1.887 -7.875 -11.68 1 98.75 93 PHE B C 1
ATOM 2188 O O . PHE B 1 93 ? -2.25 -8.688 -10.836 1 98.75 93 PHE B O 1
ATOM 2195 N N . GLU B 1 94 ? -2.195 -7.977 -12.906 1 98.31 94 GLU B N 1
ATOM 2196 C CA . GLU B 1 94 ? -3.113 -9.008 -13.383 1 98.31 94 GLU B CA 1
ATOM 2197 C C . GLU B 1 94 ? -2.479 -10.391 -13.305 1 98.31 94 GLU B C 1
ATOM 2199 O O . GLU B 1 94 ? -3.164 -11.383 -13.031 1 98.31 94 GLU B O 1
ATOM 2204 N N . VAL B 1 95 ? -1.241 -10.477 -13.555 1 98.56 95 VAL B N 1
ATOM 2205 C CA . VAL B 1 95 ? -0.535 -11.75 -13.469 1 98.56 95 VAL B CA 1
ATOM 2206 C C . VAL B 1 95 ? -0.578 -12.273 -12.039 1 98.56 95 VAL B C 1
ATOM 2208 O O . VAL B 1 95 ? -0.877 -13.453 -11.812 1 98.56 95 VAL B O 1
ATOM 2211 N N . VAL B 1 96 ? -0.312 -11.367 -11.102 1 98.69 96 VAL B N 1
ATOM 2212 C CA . VAL B 1 96 ? -0.328 -11.75 -9.695 1 98.69 96 VAL B CA 1
ATOM 2213 C C . VAL B 1 96 ? -1.734 -12.188 -9.297 1 98.69 96 VAL B C 1
ATOM 2215 O O . VAL B 1 96 ? -1.905 -13.211 -8.625 1 98.69 96 VAL B O 1
ATOM 2218 N N . LYS B 1 97 ? -2.693 -11.445 -9.703 1 97.81 97 LYS B N 1
ATOM 2219 C CA . LYS B 1 97 ? -4.078 -11.797 -9.406 1 97.81 97 LYS B CA 1
ATOM 2220 C C . LYS B 1 97 ? -4.41 -13.203 -9.898 1 97.81 97 LYS B C 1
ATOM 2222 O O . LYS B 1 97 ? -5.031 -13.984 -9.18 1 97.81 97 LYS B O 1
ATOM 2227 N N . ASP B 1 98 ? -3.992 -13.523 -11.102 1 97.25 98 ASP B N 1
ATOM 2228 C CA . ASP B 1 98 ? -4.227 -14.836 -11.695 1 97.25 98 ASP B CA 1
ATOM 2229 C C . ASP B 1 98 ? -3.545 -15.93 -10.875 1 97.25 98 ASP B C 1
ATOM 2231 O O . ASP B 1 98 ? -4.129 -16.984 -10.641 1 97.25 98 ASP B O 1
ATOM 2235 N N . LEU B 1 99 ? -2.361 -15.703 -10.438 1 98.25 99 LEU B N 1
ATOM 2236 C CA . LEU B 1 99 ? -1.631 -16.672 -9.633 1 98.25 99 LEU B CA 1
ATOM 2237 C C . LEU B 1 99 ? -2.354 -16.953 -8.32 1 98.25 99 LEU B C 1
ATOM 2239 O O . LEU B 1 99 ? -2.461 -18.109 -7.895 1 98.25 99 LEU B O 1
ATOM 2243 N N . LEU B 1 100 ? -2.867 -15.898 -7.738 1 98.25 100 LEU B N 1
ATOM 2244 C CA . LEU B 1 100 ? -3.611 -16.047 -6.496 1 98.25 100 LEU B CA 1
ATOM 2245 C C . LEU B 1 100 ? -4.855 -16.906 -6.707 1 98.25 100 LEU B C 1
ATOM 2247 O O . LEU B 1 100 ? -5.172 -17.766 -5.883 1 98.25 100 LEU B O 1
ATOM 2251 N N . ASP B 1 101 ? -5.5 -16.688 -7.785 1 96.38 101 ASP B N 1
ATOM 2252 C CA . ASP B 1 101 ? -6.707 -17.438 -8.102 1 96.38 101 ASP B CA 1
ATOM 2253 C C . ASP B 1 101 ? -6.387 -18.922 -8.297 1 96.38 101 ASP B C 1
ATOM 2255 O O . ASP B 1 101 ? -7.242 -19.781 -8.078 1 96.38 101 ASP B O 1
ATOM 2259 N N . ARG B 1 102 ? -5.164 -19.219 -8.641 1 95.94 102 ARG B N 1
ATOM 2260 C CA . ARG B 1 102 ? -4.73 -20.594 -8.859 1 95.94 102 ARG B CA 1
ATOM 2261 C C . ARG B 1 102 ? -4.258 -21.234 -7.562 1 95.94 102 ARG B C 1
ATOM 2263 O O . ARG B 1 102 ? -3.775 -22.375 -7.566 1 95.94 102 ARG B O 1
ATOM 2270 N N . GLY B 1 103 ? -4.301 -20.453 -6.477 1 96.94 103 GLY B N 1
ATOM 2271 C CA . GLY B 1 103 ? -3.953 -21 -5.176 1 96.94 103 GLY B CA 1
ATOM 2272 C C . GLY B 1 103 ? -2.477 -20.875 -4.852 1 96.94 103 GLY B C 1
ATOM 2273 O O . GLY B 1 103 ? -1.979 -21.531 -3.936 1 96.94 103 GLY B O 1
ATOM 2274 N N . ILE B 1 104 ? -1.767 -20.094 -5.617 1 98.38 104 ILE B N 1
ATOM 2275 C CA . ILE B 1 104 ? -0.331 -19.906 -5.426 1 98.38 104 ILE B CA 1
ATOM 2276 C C . ILE B 1 104 ? -0.077 -18.672 -4.559 1 98.38 104 ILE B C 1
ATOM 2278 O O . ILE B 1 104 ? -0.629 -17.594 -4.812 1 98.38 104 ILE B O 1
ATOM 2282 N N . ASP B 1 105 ? 0.721 -18.828 -3.484 1 98.69 105 ASP B N 1
ATOM 2283 C CA . ASP B 1 105 ? 1.146 -17.672 -2.701 1 98.69 105 ASP B CA 1
ATOM 2284 C C . ASP B 1 105 ? 2.15 -16.812 -3.475 1 98.69 105 ASP B C 1
ATOM 2286 O O . ASP B 1 105 ? 3.023 -17.359 -4.164 1 98.69 105 ASP B O 1
ATOM 2290 N N . VAL B 1 106 ? 1.995 -15.562 -3.367 1 98.88 106 VAL B N 1
ATOM 2291 C CA . VAL B 1 106 ? 2.893 -14.664 -4.086 1 98.88 106 VAL B CA 1
ATOM 2292 C C . VAL B 1 106 ? 3.533 -13.688 -3.105 1 98.88 106 VAL B C 1
ATOM 2294 O O . VAL B 1 106 ? 2.863 -13.156 -2.217 1 98.88 106 VAL B O 1
ATOM 2297 N N . PHE B 1 107 ? 4.824 -13.5 -3.23 1 98.88 107 PHE B N 1
ATOM 2298 C CA . PHE B 1 107 ? 5.602 -12.523 -2.48 1 98.88 107 PHE B CA 1
ATOM 2299 C C . PHE B 1 107 ? 6.293 -11.547 -3.422 1 98.88 107 PHE B C 1
ATOM 2301 O O . PHE B 1 107 ? 7.008 -11.953 -4.34 1 98.88 107 PHE B O 1
ATOM 2308 N N . CYS B 1 108 ? 6.027 -10.305 -3.217 1 98.81 108 CYS B N 1
ATOM 2309 C CA . CYS B 1 108 ? 6.629 -9.258 -4.039 1 98.81 108 CYS B CA 1
ATOM 2310 C C . CYS B 1 108 ? 7.488 -8.328 -3.193 1 98.81 108 CYS B C 1
ATOM 2312 O O . CYS B 1 108 ? 7.102 -7.945 -2.09 1 98.81 108 CYS B O 1
ATOM 2314 N N . ALA B 1 109 ? 8.633 -8.008 -3.693 1 98.25 109 ALA B N 1
ATOM 2315 C CA . ALA B 1 109 ? 9.492 -6.996 -3.082 1 98.25 109 ALA B CA 1
ATOM 2316 C C . ALA B 1 109 ? 9.828 -5.887 -4.074 1 98.25 109 ALA B C 1
ATOM 2318 O O . ALA B 1 109 ? 10.07 -6.152 -5.254 1 98.25 109 ALA B O 1
ATOM 2319 N N . GLY B 1 110 ? 9.758 -4.656 -3.615 1 97.56 110 GLY B N 1
ATOM 2320 C CA . GLY B 1 110 ? 10.117 -3.557 -4.496 1 97.56 110 GLY B CA 1
ATOM 2321 C C . GLY B 1 110 ? 10.086 -2.205 -3.809 1 97.56 110 GLY B C 1
ATOM 2322 O O . GLY B 1 110 ? 9.633 -2.092 -2.67 1 97.56 110 GLY B O 1
ATOM 2323 N N . LEU B 1 111 ? 10.555 -1.214 -4.543 1 98.12 111 LEU B N 1
ATOM 2324 C CA . LEU B 1 111 ? 10.539 0.164 -4.066 1 98.12 111 LEU B CA 1
ATOM 2325 C C . LEU B 1 111 ? 9.125 0.728 -4.09 1 98.12 111 LEU B C 1
ATOM 2327 O O . LEU B 1 111 ? 8.328 0.393 -4.973 1 98.12 111 LEU B O 1
ATOM 2331 N N . ASP B 1 112 ? 8.828 1.579 -3.131 1 98.5 112 ASP B N 1
ATOM 2332 C CA . ASP B 1 112 ? 7.5 2.188 -3.092 1 98.5 112 ASP B CA 1
ATOM 2333 C C . ASP B 1 112 ? 7.512 3.568 -3.746 1 98.5 112 ASP B C 1
ATOM 2335 O O . ASP B 1 112 ? 6.605 3.906 -4.508 1 98.5 112 ASP B O 1
ATOM 2339 N N . LEU B 1 113 ? 8.578 4.352 -3.516 1 98.5 113 LEU B N 1
ATOM 2340 C CA . LEU B 1 113 ? 8.664 5.719 -4.02 1 98.5 113 LEU B CA 1
ATOM 2341 C C . LEU B 1 113 ? 9.938 5.922 -4.828 1 98.5 113 LEU B C 1
ATOM 2343 O O . LEU B 1 113 ? 10.969 5.305 -4.535 1 98.5 113 LEU B O 1
ATOM 2347 N N . THR B 1 114 ? 9.867 6.859 -5.836 1 97.5 114 THR B N 1
ATOM 2348 C CA . THR B 1 114 ? 11.07 7.328 -6.508 1 97.5 114 THR B CA 1
ATOM 2349 C C . THR B 1 114 ? 11.844 8.297 -5.617 1 97.5 114 THR B C 1
ATOM 2351 O O . THR B 1 114 ? 11.359 8.695 -4.555 1 97.5 114 THR B O 1
ATOM 2354 N N . HIS B 1 115 ? 13.031 8.711 -6.125 1 96.06 115 HIS B N 1
ATOM 2355 C CA . HIS B 1 115 ? 13.828 9.672 -5.375 1 96.06 115 HIS B CA 1
ATOM 2356 C C . HIS B 1 115 ? 13.133 11.023 -5.293 1 96.06 115 HIS B C 1
ATOM 2358 O O . HIS B 1 115 ? 13.492 11.867 -4.469 1 96.06 115 HIS B O 1
ATOM 2364 N N . LYS B 1 116 ? 12.094 11.234 -6.066 1 95.94 116 LYS B N 1
ATOM 2365 C CA . LYS B 1 116 ? 11.305 12.461 -6.039 1 95.94 116 LYS B CA 1
ATOM 2366 C C . LYS B 1 116 ? 10.031 12.281 -5.219 1 95.94 116 LYS B C 1
ATOM 2368 O O . LYS B 1 116 ? 9.133 13.117 -5.266 1 95.94 116 LYS B O 1
ATOM 2373 N N . GLN B 1 117 ? 9.859 11.086 -4.59 1 96.81 117 GLN B N 1
ATOM 2374 C CA . GLN B 1 117 ? 8.758 10.75 -3.689 1 96.81 117 GLN B CA 1
ATOM 2375 C C . GLN B 1 117 ? 7.469 10.5 -4.465 1 96.81 117 GLN B C 1
ATOM 2377 O O . GLN B 1 117 ? 6.379 10.797 -3.975 1 96.81 117 GLN B O 1
ATOM 2382 N N . ASN B 1 118 ? 7.625 10.094 -5.684 1 97.44 118 ASN B N 1
ATOM 2383 C CA . ASN B 1 118 ? 6.469 9.656 -6.457 1 97.44 118 ASN B CA 1
ATOM 2384 C C . ASN B 1 118 ? 6.281 8.148 -6.383 1 97.44 118 ASN B C 1
ATOM 2386 O O . ASN B 1 118 ? 7.254 7.391 -6.473 1 97.44 118 ASN B O 1
ATOM 2390 N N . PRO B 1 119 ? 5.039 7.695 -6.238 1 98.5 119 PRO B N 1
ATOM 2391 C CA . PRO B 1 119 ? 4.793 6.254 -6.156 1 98.5 119 PRO B CA 1
ATOM 2392 C C . PRO B 1 119 ? 5.137 5.52 -7.449 1 98.5 119 PRO B C 1
ATOM 2394 O O . PRO B 1 119 ? 4.875 6.031 -8.539 1 98.5 119 PRO B O 1
ATOM 2397 N N . PHE B 1 120 ? 5.781 4.359 -7.32 1 98.44 120 PHE B N 1
ATOM 2398 C CA . PHE B 1 120 ? 5.863 3.441 -8.453 1 98.44 120 PHE B CA 1
ATOM 2399 C C . PHE B 1 120 ? 4.516 2.779 -8.711 1 98.44 120 PHE B C 1
ATOM 2401 O O . PHE B 1 120 ? 3.967 2.113 -7.828 1 98.44 120 PHE B O 1
ATOM 2408 N N . GLU B 1 121 ? 4.086 2.969 -9.867 1 98.25 121 GLU B N 1
ATOM 2409 C CA . GLU B 1 121 ? 2.725 2.559 -10.195 1 98.25 121 GLU B CA 1
ATOM 2410 C C . GLU B 1 121 ? 2.512 1.074 -9.914 1 98.25 121 GLU B C 1
ATOM 2412 O O . GLU B 1 121 ? 1.552 0.695 -9.242 1 98.25 121 GLU B O 1
ATOM 2417 N N . THR B 1 122 ? 3.398 0.224 -10.438 1 98.69 122 THR B N 1
ATOM 2418 C CA . THR B 1 122 ? 3.25 -1.219 -10.273 1 98.69 122 THR B CA 1
ATOM 2419 C C . THR B 1 122 ? 3.236 -1.601 -8.797 1 98.69 122 THR B C 1
ATOM 2421 O O . THR B 1 122 ? 2.389 -2.385 -8.367 1 98.69 122 THR B O 1
ATOM 2424 N N . THR B 1 123 ? 4.113 -1.014 -8.039 1 98.81 123 THR B N 1
ATOM 2425 C CA . THR B 1 123 ? 4.164 -1.297 -6.609 1 98.81 123 THR B CA 1
ATOM 2426 C C . THR B 1 123 ? 2.877 -0.847 -5.926 1 98.81 123 THR B C 1
ATOM 2428 O O . THR B 1 123 ? 2.307 -1.585 -5.117 1 98.81 123 THR B O 1
ATOM 2431 N N . ALA B 1 124 ? 2.414 0.331 -6.273 1 98.81 124 ALA B N 1
ATOM 2432 C CA . ALA B 1 124 ? 1.198 0.878 -5.68 1 98.81 124 ALA B CA 1
ATOM 2433 C C . ALA B 1 124 ? 0.007 -0.045 -5.918 1 98.81 124 ALA B C 1
ATOM 2435 O O . ALA B 1 124 ? -0.783 -0.3 -5.008 1 98.81 124 ALA B O 1
ATOM 2436 N N . LEU B 1 125 ? -0.099 -0.518 -7.094 1 98.75 125 LEU B N 1
ATOM 2437 C CA . LEU B 1 125 ? -1.194 -1.417 -7.441 1 98.75 125 LEU B CA 1
ATOM 2438 C C . LEU B 1 125 ? -1.128 -2.699 -6.617 1 98.75 125 LEU B C 1
ATOM 2440 O O . LEU B 1 125 ? -2.145 -3.158 -6.09 1 98.75 125 LEU B O 1
ATOM 2444 N N . LEU B 1 126 ? 0.044 -3.209 -6.488 1 98.88 126 LEU B N 1
ATOM 2445 C CA . LEU B 1 126 ? 0.217 -4.457 -5.75 1 98.88 126 LEU B CA 1
ATOM 2446 C C . LEU B 1 126 ? -0.06 -4.25 -4.266 1 98.88 126 LEU B C 1
ATOM 2448 O O . LEU B 1 126 ? -0.587 -5.145 -3.598 1 98.88 126 LEU B O 1
ATOM 2452 N N . LEU B 1 127 ? 0.295 -3.076 -3.75 1 98.88 127 LEU B N 1
ATOM 2453 C CA . LEU B 1 127 ? 0.015 -2.756 -2.355 1 98.88 127 LEU B CA 1
ATOM 2454 C C . LEU B 1 127 ? -1.484 -2.795 -2.08 1 98.88 127 LEU B C 1
ATOM 2456 O O . LEU B 1 127 ? -1.914 -3.252 -1.018 1 98.88 127 LEU B O 1
ATOM 2460 N N . SER B 1 128 ? -2.23 -2.361 -2.977 1 98.75 128 SER B N 1
ATOM 2461 C CA . SER B 1 128 ? -3.684 -2.365 -2.83 1 98.75 128 SER B CA 1
ATOM 2462 C C . SER B 1 128 ? -4.23 -3.787 -2.791 1 98.75 128 SER B C 1
ATOM 2464 O O . SER B 1 128 ? -5.129 -4.09 -2.002 1 98.75 128 SER B O 1
ATOM 2466 N N . LEU B 1 129 ? -3.676 -4.637 -3.537 1 98.56 129 LEU B N 1
ATOM 2467 C CA . LEU B 1 129 ? -4.145 -6.012 -3.688 1 98.56 129 LEU B CA 1
ATOM 2468 C C . LEU B 1 129 ? -3.654 -6.883 -2.535 1 98.56 129 LEU B C 1
ATOM 2470 O O . LEU B 1 129 ? -4.242 -7.926 -2.246 1 98.56 129 LEU B O 1
ATOM 2474 N N . ALA B 1 130 ? -2.646 -6.48 -1.841 1 98.75 130 ALA B N 1
ATOM 2475 C CA . ALA B 1 130 ? -1.902 -7.297 -0.886 1 98.75 130 ALA B CA 1
ATOM 2476 C C . ALA B 1 130 ? -2.779 -7.691 0.299 1 98.75 130 ALA B C 1
ATOM 2478 O O . ALA B 1 130 ? -3.561 -6.879 0.798 1 98.75 130 ALA B O 1
ATOM 2479 N N . ASP B 1 131 ? -2.611 -8.938 0.717 1 98.06 131 ASP B N 1
ATOM 2480 C CA . ASP B 1 131 ? -3.146 -9.375 2.002 1 98.06 131 ASP B CA 1
ATOM 2481 C C . ASP B 1 131 ? -2.309 -8.836 3.16 1 98.06 131 ASP B C 1
ATOM 2483 O O . ASP B 1 131 ? -2.85 -8.469 4.203 1 98.06 131 ASP B O 1
ATOM 2487 N N . THR B 1 132 ? -1.047 -8.836 2.949 1 98.25 132 THR B N 1
ATOM 2488 C CA . THR B 1 132 ? -0.078 -8.367 3.934 1 98.25 132 THR B CA 1
ATOM 2489 C C . THR B 1 132 ? 0.916 -7.398 3.299 1 98.25 132 THR B C 1
ATOM 2491 O O . THR B 1 132 ? 1.407 -7.641 2.195 1 98.25 132 THR B O 1
ATOM 2494 N N . VAL B 1 133 ? 1.107 -6.305 3.99 1 98.75 133 VAL B N 1
ATOM 2495 C CA . VAL B 1 133 ? 2.113 -5.336 3.564 1 98.75 133 VAL B CA 1
ATOM 2496 C C . VAL B 1 133 ? 3.189 -5.203 4.637 1 98.75 133 VAL B C 1
ATOM 2498 O O . VAL B 1 133 ? 2.881 -5.008 5.816 1 98.75 133 VAL B O 1
ATOM 2501 N N . ILE B 1 134 ? 4.391 -5.363 4.262 1 98.5 134 ILE B N 1
ATOM 2502 C CA . ILE B 1 134 ? 5.543 -5.141 5.133 1 98.5 134 ILE B CA 1
ATOM 2503 C C . ILE B 1 134 ? 6.301 -3.896 4.676 1 98.5 134 ILE B C 1
ATOM 2505 O O . ILE B 1 134 ? 6.98 -3.92 3.645 1 98.5 134 ILE B O 1
ATOM 2509 N N . LYS B 1 135 ? 6.156 -2.85 5.406 1 98.69 135 LYS B N 1
ATOM 2510 C CA . LYS B 1 135 ? 6.895 -1.62 5.137 1 98.69 135 LYS B CA 1
ATOM 2511 C C . LYS B 1 135 ? 8.25 -1.626 5.84 1 98.69 135 LYS B C 1
ATOM 2513 O O . LYS B 1 135 ? 8.312 -1.586 7.07 1 98.69 135 LYS B O 1
ATOM 2518 N N . LYS B 1 136 ? 9.297 -1.604 5.062 1 98.31 136 LYS B N 1
ATOM 2519 C CA . LYS B 1 136 ? 10.641 -1.631 5.617 1 98.31 136 LYS B CA 1
ATOM 2520 C C . LYS B 1 136 ? 11.219 -0.223 5.734 1 98.31 136 LYS B C 1
ATOM 2522 O O . LYS B 1 136 ? 10.82 0.679 4.992 1 98.31 136 LYS B O 1
ATOM 2527 N N . LYS B 1 137 ? 12.078 -0.087 6.656 1 98.38 137 LYS B N 1
ATOM 2528 C CA . LYS B 1 137 ? 12.844 1.141 6.848 1 98.38 137 LYS B CA 1
ATOM 2529 C C . LYS B 1 137 ? 14.344 0.869 6.773 1 98.38 137 LYS B C 1
ATOM 2531 O O . LYS B 1 137 ? 14.789 -0.255 7.016 1 98.38 137 LYS B O 1
ATOM 2536 N N . ALA B 1 138 ? 15.086 1.846 6.418 1 97.94 138 ALA B N 1
ATOM 2537 C CA . ALA B 1 138 ? 16.547 1.777 6.43 1 97.94 138 ALA B CA 1
ATOM 2538 C C . ALA B 1 138 ? 17.125 2.688 7.504 1 97.94 138 ALA B C 1
ATOM 2540 O O . ALA B 1 138 ? 16.391 3.416 8.18 1 97.94 138 ALA B O 1
ATOM 2541 N N . VAL B 1 139 ? 18.375 2.475 7.785 1 98.12 139 VAL B N 1
ATOM 2542 C CA . VAL B 1 139 ? 19.109 3.467 8.578 1 98.12 139 VAL B CA 1
ATOM 2543 C C . VAL B 1 139 ? 19.406 4.691 7.719 1 98.12 139 VAL B C 1
ATOM 2545 O O . VAL B 1 139 ? 19.906 4.562 6.598 1 98.12 139 VAL B O 1
ATOM 2548 N N . CYS B 1 140 ? 19.016 5.812 8.203 1 98.12 140 CYS B N 1
ATOM 2549 C CA . CYS B 1 140 ? 19.281 7.055 7.48 1 98.12 140 CYS B CA 1
ATOM 2550 C C . CYS B 1 140 ? 20.766 7.281 7.309 1 98.12 140 CYS B C 1
ATOM 2552 O O . CYS B 1 140 ? 21.516 7.305 8.289 1 98.12 140 CYS B O 1
ATOM 2554 N N . HIS B 1 141 ? 21.156 7.543 6.113 1 97.25 141 HIS B N 1
ATOM 2555 C CA . HIS B 1 141 ? 22.594 7.672 5.828 1 97.25 141 HIS B CA 1
ATOM 2556 C C . HIS B 1 141 ? 23.125 9.031 6.273 1 97.25 141 HIS B C 1
ATOM 2558 O O . HIS B 1 141 ? 24.328 9.25 6.309 1 97.25 141 HIS B O 1
ATOM 2564 N N . ARG B 1 142 ? 22.25 9.891 6.637 1 96.44 142 ARG B N 1
ATOM 2565 C CA . ARG B 1 142 ? 22.641 11.234 7.055 1 96.44 142 ARG B CA 1
ATOM 2566 C C . ARG B 1 142 ? 22.672 11.352 8.57 1 96.44 142 ARG B C 1
ATOM 2568 O O . ARG B 1 142 ? 23.703 11.672 9.164 1 96.44 142 ARG B O 1
ATOM 2575 N N . CYS B 1 143 ? 21.594 10.961 9.234 1 97.69 143 CYS B N 1
ATOM 2576 C CA . CYS B 1 143 ? 21.516 11.203 10.664 1 97.69 143 CYS B CA 1
ATOM 2577 C C . CYS B 1 143 ? 21.781 9.93 11.453 1 97.69 143 CYS B C 1
ATOM 2579 O O . CYS B 1 143 ? 21.969 9.969 12.672 1 97.69 143 CYS B O 1
ATOM 2581 N N . GLY B 1 144 ? 21.688 8.773 10.812 1 97.81 144 GLY B N 1
ATOM 2582 C CA . GLY B 1 144 ? 22.062 7.52 11.453 1 97.81 144 GLY B CA 1
ATOM 2583 C C . GLY B 1 144 ? 20.891 6.852 12.156 1 97.81 144 GLY B C 1
ATOM 2584 O O . GLY B 1 144 ? 21.047 5.766 12.719 1 97.81 144 GLY B O 1
ATOM 2585 N N . GLU B 1 145 ? 19.734 7.379 12.18 1 97.44 145 GLU B N 1
ATOM 2586 C CA . GLU B 1 145 ? 18.562 6.809 12.844 1 97.44 145 GLU B CA 1
ATOM 2587 C C . GLU B 1 145 ? 17.875 5.785 11.945 1 97.44 145 GLU B C 1
ATOM 2589 O O . GLU B 1 145 ? 17.875 5.918 10.719 1 97.44 145 GLU B O 1
ATOM 2594 N N . TYR B 1 146 ? 17.219 4.793 12.625 1 97.38 146 TYR B N 1
ATOM 2595 C CA . TYR B 1 146 ? 16.484 3.766 11.906 1 97.38 146 TYR B CA 1
ATOM 2596 C C . TYR B 1 146 ? 15.078 4.25 11.555 1 97.38 146 TYR B C 1
ATOM 2598 O O . TYR B 1 146 ? 14.086 3.719 12.062 1 97.38 146 TYR B O 1
ATOM 2606 N N . ASN B 1 147 ? 15.016 5.281 10.672 1 97.19 147 ASN B N 1
ATOM 2607 C CA . ASN B 1 147 ? 13.719 5.852 10.312 1 97.19 147 ASN B CA 1
ATOM 2608 C C . ASN B 1 147 ? 13.719 6.363 8.875 1 97.19 147 ASN B C 1
ATOM 2610 O O . ASN B 1 147 ? 12.93 7.242 8.523 1 97.19 147 ASN B O 1
ATOM 2614 N N . ALA B 1 148 ? 14.641 5.84 8.031 1 98.19 148 ALA B N 1
ATOM 2615 C CA . ALA B 1 148 ? 14.68 6.227 6.625 1 98.19 148 ALA B CA 1
ATOM 2616 C C . ALA B 1 148 ? 13.57 5.535 5.836 1 98.19 148 ALA B C 1
ATOM 2618 O O . ALA B 1 148 ? 13.516 4.305 5.773 1 98.19 148 ALA B O 1
ATOM 2619 N N . THR B 1 149 ? 12.719 6.379 5.27 1 98.31 149 THR B N 1
ATOM 2620 C CA . THR B 1 149 ? 11.633 5.855 4.453 1 98.31 149 THR B CA 1
ATOM 2621 C C . THR B 1 149 ? 11.719 6.395 3.027 1 98.31 149 THR B C 1
ATOM 2623 O O . THR B 1 149 ? 10.867 6.09 2.191 1 98.31 149 THR B O 1
ATOM 2626 N N . LEU B 1 150 ? 12.75 7.227 2.762 1 98.25 150 LEU B N 1
ATOM 2627 C CA . LEU B 1 150 ? 12.875 7.848 1.448 1 98.25 150 LEU B CA 1
ATOM 2628 C C . LEU B 1 150 ? 14.234 7.543 0.828 1 98.25 150 LEU B C 1
ATOM 2630 O O . LEU B 1 150 ? 15.203 7.27 1.544 1 98.25 150 LEU B O 1
ATOM 2634 N N . THR B 1 151 ? 14.312 7.527 -0.531 1 97.06 151 THR B N 1
ATOM 2635 C CA . THR B 1 151 ? 15.531 7.438 -1.318 1 97.06 151 THR B CA 1
ATOM 2636 C C . THR B 1 151 ? 15.883 8.797 -1.926 1 97.06 151 THR B C 1
ATOM 2638 O O . THR B 1 151 ? 15.031 9.453 -2.518 1 97.06 151 THR B O 1
ATOM 2641 N N . LEU B 1 152 ? 17.094 9.227 -1.691 1 96.31 152 LEU B N 1
ATOM 2642 C CA . LEU B 1 152 ? 17.562 10.5 -2.215 1 96.31 152 LEU B CA 1
ATOM 2643 C C . LEU B 1 152 ? 18.641 10.289 -3.275 1 96.31 152 LEU B C 1
ATOM 2645 O O . LEU B 1 152 ? 19.562 9.516 -3.072 1 96.31 152 LEU B O 1
ATOM 2649 N N . LYS B 1 153 ? 18.469 10.945 -4.383 1 94.69 153 LYS B N 1
ATOM 2650 C CA . LYS B 1 153 ? 19.5 10.922 -5.418 1 94.69 153 LYS B CA 1
ATOM 2651 C C . LYS B 1 153 ? 20.594 11.953 -5.133 1 94.69 153 LYS B C 1
ATOM 2653 O O . LYS B 1 153 ? 20.297 13.148 -5.016 1 94.69 153 LYS B O 1
ATOM 2658 N N . VAL B 1 154 ? 21.797 11.555 -5.039 1 93.12 154 VAL B N 1
ATOM 2659 C CA . VAL B 1 154 ? 22.875 12.461 -4.641 1 93.12 154 VAL B CA 1
ATOM 2660 C C . VAL B 1 154 ? 23.828 12.68 -5.812 1 93.12 154 VAL B C 1
ATOM 2662 O O . VAL B 1 154 ? 24.672 13.57 -5.766 1 93.12 154 VAL B O 1
ATOM 2665 N N . ALA B 1 155 ? 23.734 11.938 -6.801 1 89.38 155 ALA B N 1
ATOM 2666 C CA . ALA B 1 155 ? 24.562 12.094 -7.996 1 89.38 155 ALA B CA 1
ATOM 2667 C C . ALA B 1 155 ? 23.781 11.719 -9.258 1 89.38 155 ALA B C 1
ATOM 2669 O O . ALA B 1 155 ? 22.922 10.836 -9.219 1 89.38 155 ALA B O 1
ATOM 2670 N N . GLY B 1 156 ? 24.109 12.352 -10.336 1 82.75 156 GLY B N 1
ATOM 2671 C CA . GLY B 1 156 ? 23.469 12.07 -11.609 1 82.75 156 GLY B CA 1
ATOM 2672 C C . GLY B 1 156 ? 22.484 13.141 -12.031 1 82.75 156 GLY B C 1
ATOM 2673 O O . GLY B 1 156 ? 22.484 14.242 -11.477 1 82.75 156 GLY B O 1
ATOM 2674 N N . GLY B 1 157 ? 21.688 12.852 -13.039 1 83 157 GLY B N 1
ATOM 2675 C CA . GLY B 1 157 ? 20.766 13.812 -13.609 1 83 157 GLY B CA 1
ATOM 2676 C C . GLY B 1 157 ? 19.422 13.844 -12.898 1 83 157 GLY B C 1
ATOM 2677 O O . GLY B 1 157 ? 19.297 13.344 -11.773 1 83 157 GLY B O 1
ATOM 2678 N N . GLU B 1 158 ? 18.469 14.43 -13.477 1 85.12 158 GLU B N 1
ATOM 2679 C CA . GLU B 1 158 ? 17.156 14.656 -12.867 1 85.12 158 GLU B CA 1
ATOM 2680 C C . GLU B 1 158 ? 16.156 13.594 -13.305 1 85.12 158 GLU B C 1
ATOM 2682 O O . GLU B 1 158 ? 14.961 13.703 -13.008 1 85.12 158 GLU B O 1
ATOM 2687 N N . GLU B 1 159 ? 16.703 12.547 -13.898 1 89.19 159 GLU B N 1
ATOM 2688 C CA . GLU B 1 159 ? 15.797 11.492 -14.344 1 89.19 159 GLU B CA 1
ATOM 2689 C C . GLU B 1 159 ? 15.125 10.805 -13.156 1 89.19 159 GLU B C 1
ATOM 2691 O O . GLU B 1 159 ? 15.758 10.562 -12.125 1 89.19 159 GLU B O 1
ATOM 2696 N N . GLU B 1 160 ? 13.883 10.523 -13.305 1 88.94 160 GLU B N 1
ATOM 2697 C CA . GLU B 1 160 ? 13.109 9.906 -12.234 1 88.94 160 GLU B CA 1
ATOM 2698 C C . GLU B 1 160 ? 13.602 8.484 -11.953 1 88.94 160 GLU B C 1
ATOM 2700 O O . GLU B 1 160 ? 13.711 8.078 -10.789 1 88.94 160 GLU B O 1
ATOM 2705 N N . ILE B 1 161 ? 13.781 7.758 -13.07 1 87.25 161 ILE B N 1
ATOM 2706 C CA . ILE B 1 161 ? 14.297 6.402 -12.945 1 87.25 161 ILE B CA 1
ATOM 2707 C C . ILE B 1 161 ? 15.703 6.328 -13.531 1 87.25 161 ILE B C 1
ATOM 2709 O O . ILE B 1 161 ? 15.898 6.57 -14.727 1 87.25 161 ILE B O 1
ATOM 2713 N N . ASP B 1 162 ? 16.656 6.199 -12.742 1 86.56 162 ASP B N 1
ATOM 2714 C CA . ASP B 1 162 ? 18.078 6.059 -13.047 1 86.56 162 ASP B CA 1
ATOM 2715 C C . ASP B 1 162 ? 18.719 4.941 -12.227 1 86.56 162 ASP B C 1
ATOM 2717 O O . ASP B 1 162 ? 19.094 5.152 -11.07 1 86.56 162 ASP B O 1
ATOM 2721 N N . VAL B 1 163 ? 18.797 3.777 -12.883 1 85.06 163 VAL B N 1
ATOM 2722 C CA . VAL B 1 163 ? 19.25 2.604 -12.141 1 85.06 163 VAL B CA 1
ATOM 2723 C C . VAL B 1 163 ? 20.656 2.838 -11.609 1 85.06 163 VAL B C 1
ATOM 2725 O O . VAL B 1 163 ? 21.516 3.367 -12.32 1 85.06 163 VAL B O 1
ATOM 2728 N N . GLY B 1 164 ? 20.828 2.564 -10.32 1 81.06 164 GLY B N 1
ATOM 2729 C CA . GLY B 1 164 ? 22.109 2.754 -9.672 1 81.06 164 GLY B CA 1
ATOM 2730 C C . GLY B 1 164 ? 22.109 2.332 -8.219 1 81.06 164 GLY B C 1
ATOM 2731 O O . GLY B 1 164 ? 21.062 1.976 -7.668 1 81.06 164 GLY B O 1
ATOM 2732 N N . GLY B 1 165 ? 23.266 2.334 -7.629 1 85.44 165 GLY B N 1
ATOM 2733 C CA . GLY B 1 165 ? 23.438 1.962 -6.234 1 85.44 165 GLY B CA 1
ATOM 2734 C C . GLY B 1 165 ? 23.844 3.127 -5.352 1 85.44 165 GLY B C 1
ATOM 2735 O O . GLY B 1 165 ? 23.312 4.23 -5.484 1 85.44 165 GLY B O 1
ATOM 2736 N N . GLN B 1 166 ? 24.719 2.855 -4.457 1 83.88 166 GLN B N 1
ATOM 2737 C CA . GLN B 1 166 ? 25.125 3.812 -3.434 1 83.88 166 GLN B CA 1
ATOM 2738 C C . GLN B 1 166 ? 25.828 5.016 -4.059 1 83.88 166 GLN B C 1
ATOM 2740 O O . GLN B 1 166 ? 25.875 6.094 -3.459 1 83.88 166 GLN B O 1
ATOM 2745 N N . GLU B 1 167 ? 26.344 4.867 -5.23 1 87.75 167 GLU B N 1
ATOM 2746 C CA . GLU B 1 167 ? 27.016 5.977 -5.91 1 87.75 167 GLU B CA 1
ATOM 2747 C C . GLU B 1 167 ? 26 7.031 -6.359 1 87.75 167 GLU B C 1
ATOM 2749 O O . GLU B 1 167 ? 26.375 8.188 -6.59 1 87.75 167 GLU B O 1
ATOM 2754 N N . LYS B 1 168 ? 24.766 6.664 -6.395 1 91.94 168 LYS B N 1
ATOM 2755 C CA . LYS B 1 168 ? 23.766 7.586 -6.93 1 91.94 168 LYS B CA 1
ATOM 2756 C C . LYS B 1 168 ? 22.703 7.91 -5.883 1 91.94 168 LYS B C 1
ATOM 2758 O O . LYS B 1 168 ? 22.094 8.977 -5.93 1 91.94 168 LYS B O 1
ATOM 2763 N N . TYR B 1 169 ? 22.531 6.91 -4.918 1 95.06 169 TYR B N 1
ATOM 2764 C CA . TYR B 1 169 ? 21.375 7.043 -4.035 1 95.06 169 TYR B CA 1
ATOM 2765 C C . TYR B 1 169 ? 21.75 6.75 -2.59 1 95.06 169 TYR B C 1
ATOM 2767 O O . TYR B 1 169 ? 22.609 5.902 -2.326 1 95.06 169 TYR B O 1
ATOM 2775 N N . ILE B 1 170 ? 21.094 7.383 -1.702 1 96.44 170 ILE B N 1
ATOM 2776 C CA . ILE B 1 170 ? 21.156 7.066 -0.279 1 96.44 170 ILE B CA 1
ATOM 2777 C C . ILE B 1 170 ? 19.75 7.023 0.312 1 96.44 170 ILE B C 1
ATOM 2779 O O . ILE B 1 170 ? 18.828 7.621 -0.237 1 96.44 170 ILE B O 1
ATOM 2783 N N . ALA B 1 171 ? 19.578 6.238 1.359 1 97.69 171 ALA B N 1
ATOM 2784 C CA . ALA B 1 171 ? 18.344 6.215 2.117 1 97.69 171 ALA B CA 1
ATOM 2785 C C . ALA B 1 171 ? 18.328 7.281 3.207 1 97.69 171 ALA B C 1
ATOM 2787 O O . ALA B 1 171 ? 19.312 7.438 3.934 1 97.69 171 ALA B O 1
ATOM 2788 N N . VAL B 1 172 ? 17.188 8.055 3.301 1 98.19 172 VAL B N 1
ATOM 2789 C CA . VAL B 1 172 ? 17.156 9.133 4.285 1 98.19 172 VAL B CA 1
ATOM 2790 C C . VAL B 1 172 ? 15.758 9.211 4.914 1 98.19 172 VAL B C 1
ATOM 2792 O O . VAL B 1 172 ? 14.781 8.75 4.328 1 98.19 172 VAL B O 1
ATOM 2795 N N . CYS B 1 173 ? 15.719 9.711 6.133 1 98.06 173 CYS B N 1
ATOM 2796 C CA . CYS B 1 173 ? 14.438 10.039 6.742 1 98.06 173 CYS B CA 1
ATOM 2797 C C . CYS B 1 173 ? 13.852 11.312 6.137 1 98.06 173 CYS B C 1
ATOM 2799 O O . CYS B 1 173 ? 14.555 12.047 5.438 1 98.06 173 CYS B O 1
ATOM 2801 N N . ARG B 1 174 ? 12.656 11.539 6.406 1 97.44 174 ARG B N 1
ATOM 2802 C CA . ARG B 1 174 ? 11.969 12.68 5.805 1 97.44 174 ARG B CA 1
ATOM 2803 C C . ARG B 1 174 ? 12.609 13.992 6.234 1 97.44 174 ARG B C 1
ATOM 2805 O O . ARG B 1 174 ? 12.734 14.914 5.43 1 97.44 174 ARG B O 1
ATOM 2812 N N . ASP B 1 175 ? 12.992 14.109 7.473 1 97.38 175 ASP B N 1
ATOM 2813 C CA . ASP B 1 175 ? 13.656 15.312 7.965 1 97.38 175 ASP B CA 1
ATOM 2814 C C . ASP B 1 175 ? 14.93 15.602 7.18 1 97.38 175 ASP B C 1
ATOM 2816 O O . ASP B 1 175 ? 15.148 16.734 6.727 1 97.38 175 ASP B O 1
ATOM 2820 N N . CYS B 1 176 ? 15.742 14.602 7.031 1 97.44 176 CYS B N 1
ATOM 2821 C CA . CYS B 1 176 ? 17 14.758 6.316 1 97.44 176 CYS B CA 1
ATOM 2822 C C . CYS B 1 176 ? 16.766 14.992 4.828 1 97.44 176 CYS B C 1
ATOM 2824 O O . CYS B 1 176 ? 17.5 15.742 4.188 1 97.44 176 CYS B O 1
ATOM 2826 N N . TYR B 1 177 ? 15.742 14.367 4.289 1 97.62 177 TYR B N 1
ATOM 2827 C CA . TYR B 1 177 ? 15.367 14.617 2.904 1 97.62 177 TYR B CA 1
ATOM 2828 C C . TYR B 1 177 ? 15.062 16.094 2.688 1 97.62 177 TYR B C 1
ATOM 2830 O O . TYR B 1 177 ? 15.578 16.719 1.756 1 97.62 177 TYR B O 1
ATOM 2838 N N . ASN B 1 178 ? 14.234 16.656 3.574 1 95.75 178 ASN B N 1
ATOM 2839 C CA . ASN B 1 178 ? 13.812 18.047 3.457 1 95.75 178 ASN B CA 1
ATOM 2840 C C . ASN B 1 178 ? 14.984 19 3.615 1 95.75 178 ASN B C 1
ATOM 2842 O O . ASN B 1 178 ? 15.023 20.047 2.969 1 95.75 178 ASN B O 1
ATOM 2846 N N . THR B 1 179 ? 15.906 18.656 4.379 1 94.88 179 THR B N 1
ATOM 2847 C CA . THR B 1 179 ? 17.078 19.484 4.617 1 94.88 179 THR B CA 1
ATOM 2848 C C . THR B 1 179 ? 18.031 19.438 3.428 1 94.88 179 THR B C 1
ATOM 2850 O O . THR B 1 179 ? 18.547 20.469 2.998 1 94.88 179 THR B O 1
ATOM 2853 N N . LEU B 1 180 ? 18.203 18.266 2.848 1 91.19 180 LEU B N 1
ATOM 2854 C CA . LEU B 1 180 ? 19.203 18.062 1.798 1 91.19 180 LEU B CA 1
ATOM 2855 C C . LEU B 1 180 ? 18.656 18.516 0.446 1 91.19 180 LEU B C 1
ATOM 2857 O O . LEU B 1 180 ? 19.438 18.953 -0.417 1 91.19 180 LEU B O 1
ATOM 2861 N N . LYS B 1 181 ? 17.438 18.25 0.244 1 82.75 181 LYS B N 1
ATOM 2862 C CA . LYS B 1 181 ? 16.859 18.688 -1.026 1 82.75 181 LYS B CA 1
ATOM 2863 C C . LYS B 1 181 ? 16.844 20.203 -1.139 1 82.75 181 LYS B C 1
ATOM 2865 O O . LYS B 1 181 ? 16.953 20.75 -2.238 1 82.75 181 LYS B O 1
ATOM 2870 N N . LYS B 1 182 ? 16.641 20.984 -0.071 1 68.94 182 LYS B N 1
ATOM 2871 C CA . LYS B 1 182 ? 16.766 22.438 -0.047 1 68.94 182 LYS B CA 1
ATOM 2872 C C . LYS B 1 182 ? 18.188 22.875 -0.392 1 68.94 182 LYS B C 1
ATOM 2874 O O . LYS B 1 182 ? 18.391 23.984 -0.907 1 68.94 182 LYS B O 1
ATOM 2879 N N . ARG B 1 183 ? 19.094 22.047 -0.214 1 54.91 183 ARG B N 1
ATOM 2880 C CA . ARG B 1 183 ? 20.5 22.391 -0.467 1 54.91 183 ARG B CA 1
ATOM 2881 C C . ARG B 1 183 ? 20.906 22.031 -1.891 1 54.91 183 ARG B C 1
ATOM 2883 O O . ARG B 1 183 ? 21.922 22.5 -2.389 1 54.91 183 ARG B O 1
ATOM 2890 N N . VAL B 1 184 ? 20.203 21.188 -2.592 1 46.47 184 VAL B N 1
ATOM 2891 C CA . VAL B 1 184 ? 20.578 20.922 -3.975 1 46.47 184 VAL B CA 1
ATOM 2892 C C . VAL B 1 184 ? 19.75 21.797 -4.918 1 46.47 184 VAL B C 1
ATOM 2894 O O . VAL B 1 184 ? 18.547 21.922 -4.746 1 46.47 184 VAL B O 1
#

GO terms:
  GO:0042802 identical protein binding (F, IPI)

InterPro domains:
  IPR001267 Thymidine kinase [MF_00124] (2-180)
  IPR001267 Thymidine kinase [PF00265] (3-177)
  IPR001267 Thymidine kinase [PIRSF035805] (2-182)
  IPR001267 Thymidine kinase [PTHR11441] (2-180)
  IPR020633 Thymidine kinase, conserved site [PS00603] (164-177)
  IPR027417 P-loop containing nucleoside triphosphate hydrolase [G3DSA:3.40.50.300] (1-136)
  IPR027417 P-loop containing nucleoside triphosphate hydrolase [SSF52540] (3-136)

Radius of gyration: 20.98 Å; Cα contacts (8 Å, |Δi|>4): 800; chains: 2; bounding box: 55×54×45 Å